Protein AF-C0NWS4-F1 (afdb_monomer_lite)

Structure (mmCIF, N/CA/C/O backbone):
data_AF-C0NWS4-F1
#
_entry.id   AF-C0NWS4-F1
#
loop_
_atom_site.group_PDB
_atom_site.id
_atom_site.type_symbol
_atom_site.label_atom_id
_atom_site.label_alt_id
_atom_site.label_comp_id
_atom_site.label_asym_id
_atom_site.label_entity_id
_atom_site.label_seq_id
_atom_site.pdbx_PDB_ins_code
_atom_site.Cartn_x
_atom_site.Cartn_y
_atom_site.Cartn_z
_atom_site.occupancy
_atom_site.B_iso_or_equiv
_atom_site.auth_seq_id
_atom_site.auth_comp_id
_atom_site.auth_asym_id
_atom_site.auth_atom_id
_atom_site.pdbx_PDB_model_num
ATOM 1 N N . MET A 1 1 ? -3.567 -7.875 16.801 1.00 91.50 1 MET A N 1
ATOM 2 C CA . MET A 1 1 ? -4.127 -8.025 15.441 1.00 91.50 1 MET A CA 1
ATOM 3 C C . MET A 1 1 ? -3.295 -9.071 14.726 1.00 91.50 1 MET A C 1
ATOM 5 O O . MET A 1 1 ? -2.081 -9.022 14.869 1.00 91.50 1 MET A O 1
ATOM 9 N N . LEU A 1 2 ? -3.923 -10.009 14.024 1.00 94.19 2 LEU A N 1
ATOM 10 C CA . LEU A 1 2 ? -3.244 -10.89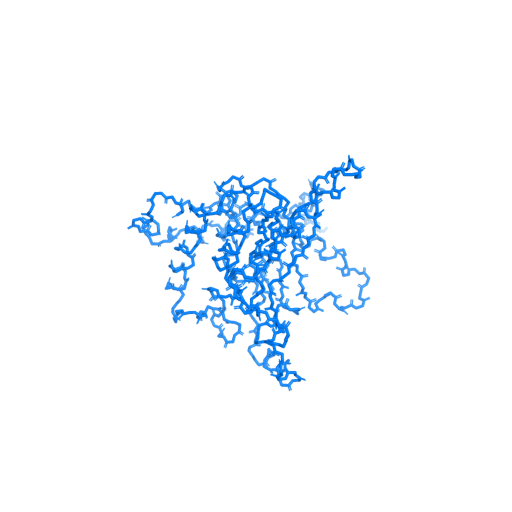8 13.086 1.00 94.19 2 LEU A CA 1
ATOM 11 C C . LEU A 1 2 ? -3.262 -10.244 11.703 1.00 94.19 2 LEU A C 1
ATOM 13 O O . LEU A 1 2 ? -4.310 -9.779 11.258 1.00 94.19 2 LEU A O 1
ATOM 17 N N . PHE A 1 3 ? -2.103 -10.198 11.062 1.00 91.44 3 PHE A N 1
ATOM 18 C CA . PHE A 1 3 ? -1.895 -9.611 9.744 1.00 91.44 3 PHE A CA 1
ATOM 19 C C . PHE A 1 3 ? -1.773 -10.733 8.716 1.00 91.44 3 PHE A C 1
ATOM 21 O O . PHE A 1 3 ? -0.946 -11.629 8.888 1.00 91.44 3 PHE A O 1
ATOM 28 N N . LEU A 1 4 ? -2.597 -10.698 7.671 1.00 93.56 4 LEU A N 1
ATOM 29 C CA . LEU A 1 4 ? -2.594 -11.680 6.593 1.00 93.56 4 LEU A CA 1
ATOM 30 C C . LEU A 1 4 ? -2.461 -10.969 5.257 1.00 93.56 4 LEU A C 1
ATOM 32 O O . LEU A 1 4 ? -3.221 -10.054 4.945 1.00 93.56 4 LEU A O 1
ATOM 36 N N . VAL A 1 5 ? -1.531 -11.446 4.445 1.00 89.88 5 VAL A N 1
ATOM 37 C CA . VAL A 1 5 ? -1.367 -10.965 3.079 1.00 89.88 5 VAL A CA 1
ATOM 38 C C . VAL A 1 5 ? -2.158 -11.832 2.118 1.00 89.88 5 VAL A C 1
ATOM 40 O O . VAL A 1 5 ? -2.320 -13.041 2.304 1.00 89.88 5 VAL A O 1
ATOM 43 N N . SER A 1 6 ? -2.649 -11.198 1.067 1.00 84.06 6 SER A N 1
ATOM 44 C CA . SER A 1 6 ? -3.146 -11.874 -0.120 1.00 84.06 6 SER A CA 1
ATOM 45 C C . SER A 1 6 ? -2.079 -12.785 -0.714 1.00 84.06 6 SER A C 1
ATOM 47 O O . SER A 1 6 ? -0.871 -12.610 -0.553 1.00 84.06 6 SER A O 1
ATOM 49 N N . ASN A 1 7 ? -2.567 -13.810 -1.391 1.00 81.81 7 ASN A N 1
ATOM 50 C CA . ASN A 1 7 ? -1.753 -14.890 -1.893 1.00 81.81 7 ASN A CA 1
ATOM 51 C C . ASN A 1 7 ? -0.735 -14.417 -2.951 1.00 81.81 7 ASN A C 1
ATOM 53 O O . ASN A 1 7 ? -1.112 -13.843 -3.976 1.00 81.81 7 ASN A O 1
ATOM 57 N N . ILE A 1 8 ? 0.543 -14.710 -2.700 1.00 79.19 8 ILE A N 1
ATOM 58 C CA . ILE A 1 8 ? 1.687 -14.344 -3.549 1.00 79.19 8 ILE A CA 1
ATOM 59 C C . ILE A 1 8 ? 2.227 -15.507 -4.394 1.00 79.19 8 ILE A C 1
ATOM 61 O O . ILE A 1 8 ? 3.087 -15.283 -5.240 1.00 79.19 8 ILE A O 1
ATOM 65 N N . GLY A 1 9 ? 1.767 -16.740 -4.156 1.00 73.56 9 GLY A N 1
ATOM 66 C CA . GLY A 1 9 ? 2.234 -17.943 -4.849 1.00 73.56 9 GLY A CA 1
ATOM 67 C C . GLY A 1 9 ? 1.121 -18.585 -5.670 1.00 73.56 9 GLY A C 1
ATOM 68 O O . GLY A 1 9 ? -0.046 -18.503 -5.302 1.00 73.56 9 GLY A O 1
ATOM 69 N N . ALA A 1 10 ? 1.460 -19.244 -6.777 1.00 68.56 10 ALA A N 1
ATOM 70 C CA . ALA A 1 10 ? 0.477 -19.953 -7.603 1.00 68.56 10 ALA A CA 1
ATOM 71 C C . ALA A 1 10 ? 0.204 -21.394 -7.129 1.00 68.56 10 ALA A C 1
ATOM 73 O O . ALA A 1 10 ? -0.844 -21.956 -7.434 1.00 68.56 10 ALA A O 1
ATOM 74 N N . GLU A 1 11 ? 1.138 -22.002 -6.394 1.00 74.06 11 GLU A N 1
ATOM 75 C CA . GLU A 1 11 ? 1.038 -23.404 -5.988 1.00 74.06 11 GLU A CA 1
ATOM 76 C C . GLU A 1 11 ? 0.269 -23.571 -4.673 1.00 74.06 11 GLU A C 1
ATOM 78 O O . GLU A 1 11 ? 0.535 -22.880 -3.690 1.00 74.06 11 GLU A O 1
ATOM 83 N N . ASN A 1 12 ? -0.663 -24.532 -4.650 1.00 75.12 12 ASN A N 1
ATOM 84 C CA . ASN A 1 12 ? -1.467 -24.919 -3.479 1.00 75.12 12 ASN A CA 1
ATOM 85 C C . ASN A 1 12 ? -2.249 -23.772 -2.832 1.00 75.12 12 ASN A C 1
ATOM 87 O O . ASN A 1 12 ? -2.466 -23.741 -1.621 1.00 75.12 12 ASN A O 1
ATOM 91 N N . SER A 1 13 ? -2.676 -22.824 -3.651 1.00 80.50 13 SER A N 1
ATOM 92 C CA . SER A 1 13 ? -3.273 -21.585 -3.197 1.00 80.50 13 SER A CA 1
ATOM 93 C C . SER A 1 13 ? -4.465 -21.220 -4.085 1.00 80.50 13 SER A C 1
ATOM 95 O O . SER A 1 13 ? -4.645 -21.759 -5.178 1.00 80.50 13 SER A O 1
ATOM 97 N N . THR A 1 14 ? -5.339 -20.340 -3.603 1.00 84.44 14 THR A N 1
ATOM 98 C CA . THR A 1 14 ? -6.555 -19.954 -4.327 1.00 84.44 14 THR A CA 1
ATOM 99 C C . THR A 1 14 ? -6.782 -18.454 -4.264 1.00 84.44 14 THR A C 1
ATOM 101 O O . THR A 1 14 ? -6.352 -17.772 -3.334 1.00 84.44 14 THR A O 1
ATOM 104 N N . ILE A 1 15 ? -7.462 -17.942 -5.285 1.00 87.44 15 ILE A N 1
ATOM 105 C CA . ILE A 1 15 ? -7.988 -16.574 -5.335 1.00 87.44 15 ILE A CA 1
ATOM 106 C C . ILE A 1 15 ? -9.512 -16.547 -5.432 1.00 87.44 15 ILE A C 1
ATOM 108 O O . ILE A 1 15 ? -10.100 -15.470 -5.558 1.00 87.44 15 ILE A O 1
ATOM 112 N N . GLU A 1 16 ? -10.145 -17.721 -5.395 1.00 92.19 16 GLU A N 1
ATOM 113 C CA . GLU A 1 16 ? -11.588 -17.870 -5.515 1.00 92.19 16 GLU A CA 1
ATOM 114 C C . GLU A 1 16 ? -12.267 -17.167 -4.338 1.00 92.19 16 GLU A C 1
ATOM 116 O O . GLU A 1 16 ? -11.998 -17.456 -3.170 1.00 92.19 16 GLU A O 1
ATOM 121 N N . LEU A 1 17 ? -13.118 -16.194 -4.665 1.00 94.25 17 LEU A N 1
ATOM 122 C CA . LEU A 1 17 ? -13.686 -15.253 -3.708 1.00 94.25 17 LEU A CA 1
ATOM 123 C C . LEU A 1 17 ? -14.370 -15.962 -2.536 1.00 94.25 17 LEU A C 1
ATOM 125 O O . LEU A 1 17 ? -14.155 -15.579 -1.388 1.00 94.25 17 LEU A O 1
ATOM 129 N N . LYS A 1 18 ? -15.188 -16.984 -2.809 1.00 96.50 18 LYS A N 1
ATOM 130 C CA . LYS A 1 18 ? -15.960 -17.682 -1.778 1.00 96.50 18 LYS A CA 1
ATOM 131 C C . LYS A 1 18 ? -15.043 -18.423 -0.814 1.00 96.50 18 LYS A C 1
ATOM 133 O O . LYS A 1 18 ? -15.276 -18.347 0.388 1.00 96.50 18 LYS A O 1
ATOM 138 N N . THR A 1 19 ? -14.014 -19.097 -1.316 1.00 95.44 19 THR A N 1
ATOM 139 C CA . THR A 1 19 ? -13.046 -19.831 -0.496 1.00 95.44 19 THR A CA 1
ATOM 140 C C . THR A 1 19 ? -12.285 -18.875 0.412 1.00 95.44 19 THR A C 1
ATOM 142 O O . THR A 1 19 ? -12.393 -18.990 1.627 1.00 95.44 19 THR A O 1
ATOM 145 N N . VAL A 1 20 ? -11.646 -17.842 -0.147 1.00 95.44 20 VAL A N 1
ATOM 146 C CA . VAL A 1 20 ? -10.867 -16.888 0.663 1.00 95.44 20 VAL A CA 1
ATOM 147 C C . VAL A 1 20 ? -11.763 -16.158 1.676 1.00 95.44 20 VAL A C 1
ATOM 149 O O . VAL A 1 20 ? -11.373 -15.945 2.823 1.00 95.44 20 VAL A O 1
ATOM 152 N N . ALA A 1 21 ? -12.997 -15.806 1.298 1.00 97.56 21 ALA A N 1
ATOM 153 C CA . ALA A 1 21 ? -13.945 -15.183 2.220 1.00 97.56 21 ALA A CA 1
ATOM 154 C C . ALA A 1 21 ? -14.406 -16.136 3.335 1.00 97.56 21 ALA A C 1
ATOM 156 O O . ALA A 1 21 ? -14.673 -15.680 4.448 1.00 97.56 21 ALA A O 1
ATOM 157 N N . ASN A 1 22 ? -14.525 -17.438 3.056 1.00 98.12 22 ASN A N 1
ATOM 158 C CA . ASN A 1 22 ? -14.818 -18.449 4.071 1.00 98.12 22 ASN A CA 1
ATOM 159 C C . ASN A 1 22 ? -13.652 -18.612 5.043 1.00 98.12 22 ASN A C 1
ATOM 161 O O . ASN A 1 22 ? -13.893 -18.583 6.247 1.00 98.12 22 ASN A O 1
ATOM 165 N N . ASP A 1 23 ? -12.422 -18.674 4.540 1.00 96.31 23 ASP A N 1
ATOM 166 C CA . ASP A 1 23 ? -11.224 -18.822 5.368 1.00 96.31 23 ASP A CA 1
ATOM 167 C C . ASP A 1 23 ? -11.047 -17.613 6.297 1.00 96.31 23 ASP A C 1
ATOM 169 O O . ASP A 1 23 ? -10.876 -17.760 7.507 1.00 96.31 23 ASP A O 1
ATOM 173 N N . LEU A 1 24 ? -11.184 -16.387 5.771 1.00 97.62 24 LEU A N 1
ATOM 174 C CA . LEU A 1 24 ? -11.139 -15.178 6.602 1.00 97.62 24 LEU A CA 1
ATOM 175 C C . LEU A 1 24 ? -12.273 -15.134 7.632 1.00 97.62 24 LEU A C 1
ATOM 177 O O . LEU A 1 24 ? -12.080 -14.630 8.740 1.00 97.62 24 LEU A O 1
ATOM 181 N N . ARG A 1 25 ? -13.460 -15.644 7.284 1.00 98.62 25 ARG A N 1
ATOM 182 C CA . ARG A 1 25 ? -14.591 -15.727 8.214 1.00 98.62 25 ARG A CA 1
ATOM 183 C C . ARG A 1 25 ? -14.299 -16.690 9.355 1.00 98.62 25 ARG A C 1
ATOM 185 O O . ARG A 1 25 ? -14.529 -16.326 10.505 1.00 98.62 25 ARG A O 1
ATOM 192 N N . GLU A 1 26 ? -13.780 -17.871 9.040 1.00 98.38 26 GLU A N 1
ATOM 193 C CA . GLU A 1 26 ? -13.396 -18.879 10.026 1.00 98.38 26 GLU A CA 1
ATOM 194 C C . GLU A 1 26 ? -12.299 -18.351 10.954 1.00 98.38 26 GLU A C 1
ATOM 196 O O . GLU A 1 26 ? -12.451 -18.401 12.173 1.00 98.38 26 GLU A O 1
ATOM 201 N N . LEU A 1 27 ? -11.257 -17.723 10.402 1.00 98.00 27 LEU A N 1
ATOM 202 C CA . LEU A 1 27 ? -10.211 -17.069 11.193 1.00 98.00 27 LEU A CA 1
ATOM 203 C C . LEU A 1 27 ? -10.775 -15.972 12.102 1.00 98.00 27 LEU A C 1
ATOM 205 O O . LEU A 1 27 ? -10.384 -15.868 13.266 1.00 98.00 27 LEU A O 1
ATOM 209 N N . GLY A 1 28 ? -11.723 -15.176 11.600 1.00 98.56 28 GLY A N 1
ATOM 210 C CA . GLY A 1 28 ? -12.449 -14.190 12.398 1.00 98.56 28 GLY A CA 1
ATOM 211 C C . GLY A 1 28 ? -13.221 -14.826 13.558 1.00 98.56 28 GLY A C 1
ATOM 212 O O . GLY A 1 28 ? -13.136 -14.342 14.689 1.00 98.56 28 GLY A O 1
ATOM 213 N N . ASP A 1 29 ? -13.926 -15.928 13.307 1.00 98.69 29 ASP A N 1
ATOM 214 C CA . ASP A 1 29 ? -14.698 -16.657 14.318 1.00 98.69 29 ASP A CA 1
ATOM 215 C C . ASP A 1 29 ? -13.793 -17.292 15.385 1.00 98.69 29 ASP A C 1
ATOM 217 O O . ASP A 1 29 ? -14.068 -17.161 16.584 1.00 98.69 29 ASP A O 1
ATOM 221 N N . MET A 1 30 ? -12.672 -17.892 14.974 1.00 98.50 30 MET A N 1
ATOM 222 C CA . MET A 1 30 ? -11.659 -18.458 15.872 1.00 98.50 30 MET A CA 1
ATOM 223 C C . MET A 1 30 ? -11.015 -17.384 16.751 1.00 98.50 30 MET A C 1
ATOM 225 O O . MET A 1 30 ? -10.942 -17.543 17.969 1.00 98.50 30 MET A O 1
ATOM 229 N N . ALA A 1 31 ? -10.602 -16.261 16.160 1.00 98.19 31 ALA A N 1
ATOM 230 C CA . ALA A 1 31 ? -10.031 -15.129 16.884 1.00 98.19 31 ALA A CA 1
ATOM 231 C C . ALA A 1 31 ? -11.007 -14.553 17.919 1.00 98.19 31 ALA A C 1
ATOM 233 O O . ALA A 1 31 ? -10.616 -14.236 19.045 1.00 98.19 31 ALA A O 1
ATOM 234 N N . ALA A 1 32 ? -12.290 -14.461 17.563 1.00 98.00 32 ALA A N 1
ATOM 235 C CA . ALA A 1 32 ? -13.325 -13.991 18.471 1.00 98.00 32 ALA A CA 1
ATOM 236 C C . ALA A 1 32 ? -13.601 -14.992 19.604 1.00 98.00 32 ALA A C 1
ATOM 238 O O . ALA A 1 32 ? -13.819 -14.578 20.743 1.00 98.00 32 ALA A O 1
ATOM 239 N N . ALA A 1 33 ? -13.599 -16.297 19.315 1.00 98.12 33 ALA A N 1
ATOM 240 C CA . ALA A 1 33 ? -13.746 -17.342 20.326 1.00 98.12 33 ALA A CA 1
ATOM 241 C C . ALA A 1 33 ? -12.573 -17.342 21.312 1.00 98.12 33 ALA A C 1
ATOM 243 O O . ALA A 1 33 ? -12.805 -17.340 22.520 1.00 98.12 33 ALA A O 1
ATOM 244 N N . PHE A 1 34 ? -11.344 -17.250 20.800 1.00 97.94 34 PHE A N 1
ATOM 245 C CA . PHE A 1 34 ? -10.139 -17.160 21.616 1.00 97.94 34 PHE A CA 1
ATOM 246 C C . PHE A 1 34 ? -10.177 -15.938 22.536 1.00 97.94 34 PHE A C 1
ATOM 248 O O . PHE A 1 34 ? -10.045 -16.086 23.745 1.00 97.94 34 PHE A O 1
ATOM 255 N N . ALA A 1 35 ? -10.443 -14.744 21.993 1.00 97.19 35 ALA A N 1
ATOM 256 C CA . ALA A 1 35 ? -10.489 -13.518 22.792 1.00 97.19 35 ALA A CA 1
ATOM 257 C C . ALA A 1 35 ? -11.543 -13.586 23.913 1.00 97.19 35 ALA A C 1
ATOM 259 O O . ALA A 1 35 ? -11.292 -13.138 25.028 1.00 97.19 35 ALA A O 1
ATOM 260 N N . ARG A 1 36 ? -12.711 -14.197 23.651 1.00 96.94 36 ARG A N 1
ATOM 261 C CA . ARG A 1 36 ? -13.745 -14.411 24.680 1.00 96.94 36 ARG A CA 1
ATOM 262 C C . ARG A 1 36 ? -13.306 -15.383 25.773 1.00 96.94 36 ARG A C 1
ATOM 264 O O . ARG A 1 36 ? -13.654 -15.168 26.927 1.00 96.94 36 ARG A O 1
ATOM 271 N N . GLN A 1 37 ? -12.602 -16.451 25.409 1.00 97.62 37 GLN A N 1
ATOM 272 C CA . GLN A 1 37 ? -12.124 -17.451 26.362 1.00 97.62 37 GLN A CA 1
ATOM 273 C C . GLN A 1 37 ? -10.978 -16.914 27.228 1.00 97.62 37 GLN A C 1
ATOM 275 O O . GLN A 1 37 ? -10.940 -17.186 28.423 1.00 97.62 37 GLN A O 1
ATOM 280 N N . ASP A 1 38 ? -10.070 -16.154 26.621 1.00 96.50 38 ASP A N 1
ATOM 281 C CA . ASP A 1 38 ? -8.924 -15.530 27.286 1.00 96.50 38 ASP A CA 1
ATOM 282 C C . ASP A 1 38 ? -9.338 -14.336 28.167 1.00 96.50 38 ASP A C 1
ATOM 284 O O . ASP A 1 38 ? -8.664 -13.997 29.134 1.00 96.50 38 ASP A O 1
ATOM 288 N N . GLY A 1 39 ? -10.473 -13.696 27.857 1.00 95.56 39 GLY A N 1
ATOM 289 C CA . GLY A 1 39 ? -10.926 -12.474 28.529 1.00 95.56 39 GLY A CA 1
ATOM 290 C C . GLY A 1 39 ? -10.168 -11.215 28.087 1.00 95.56 39 GLY A C 1
ATOM 291 O O . GLY A 1 39 ? -10.367 -10.143 28.660 1.00 95.56 39 GLY A O 1
ATOM 292 N N . GLY A 1 40 ? -9.306 -11.338 27.076 1.00 93.38 40 GLY A N 1
ATOM 293 C CA . GLY A 1 40 ? -8.529 -10.254 26.492 1.00 93.38 40 GLY A CA 1
ATOM 294 C C . GLY A 1 40 ? -9.283 -9.423 25.440 1.00 93.38 40 GLY A C 1
ATOM 295 O O . GLY A 1 40 ? -10.459 -9.654 25.139 1.00 93.38 40 GLY A O 1
ATOM 296 N N . PRO A 1 41 ? -8.607 -8.424 24.844 1.00 95.50 41 PRO A N 1
ATOM 297 C CA . PRO A 1 41 ? -9.175 -7.612 23.774 1.00 95.50 41 PRO A CA 1
ATOM 298 C C . PRO A 1 41 ? -9.444 -8.441 22.510 1.00 95.50 41 PRO A C 1
ATOM 300 O O . PRO A 1 41 ? -8.730 -9.395 22.198 1.00 95.50 41 PRO A O 1
ATOM 303 N N . MET A 1 42 ? -10.453 -8.033 21.733 1.00 97.19 42 MET A N 1
ATOM 304 C CA . MET A 1 42 ? -10.805 -8.690 20.472 1.00 97.19 42 MET A CA 1
ATOM 305 C C . MET A 1 42 ? -9.606 -8.745 19.517 1.00 97.19 42 MET A C 1
ATOM 307 O O . MET A 1 42 ? -9.056 -7.714 19.117 1.00 97.19 42 MET A O 1
ATOM 311 N N . ILE A 1 43 ? -9.250 -9.952 19.082 1.00 97.38 43 ILE A N 1
ATOM 312 C CA . ILE A 1 43 ? -8.240 -10.141 18.047 1.00 97.38 43 ILE A CA 1
ATOM 313 C C . ILE A 1 43 ? -8.863 -9.792 16.691 1.00 97.38 43 ILE A C 1
ATOM 315 O O . ILE A 1 43 ? -9.789 -10.447 16.209 1.00 97.38 43 ILE A O 1
ATOM 319 N N . LYS A 1 44 ? -8.336 -8.731 16.079 1.00 98.00 44 LYS A N 1
ATOM 320 C CA . LYS A 1 44 ? -8.640 -8.322 14.705 1.00 98.00 44 LYS A CA 1
ATOM 321 C C . LYS A 1 44 ? -7.807 -9.114 13.697 1.00 98.00 44 LYS A C 1
ATOM 323 O O . LYS A 1 44 ? -6.622 -9.332 13.948 1.00 98.00 44 LYS A O 1
ATOM 328 N N . ILE A 1 45 ? -8.409 -9.464 12.566 1.00 98.44 45 ILE A N 1
ATOM 329 C CA . ILE A 1 45 ? -7.774 -10.046 11.382 1.00 98.44 45 ILE A CA 1
ATOM 330 C C . ILE A 1 45 ? -7.713 -8.961 10.304 1.00 98.44 45 ILE A C 1
ATOM 332 O O . ILE A 1 45 ? -8.752 -8.524 9.806 1.00 98.44 45 ILE A O 1
ATOM 336 N N . GLY A 1 46 ? -6.512 -8.491 9.984 1.00 98.12 46 GLY A N 1
ATOM 337 C CA . GLY A 1 46 ? -6.276 -7.574 8.874 1.00 98.12 46 GLY A CA 1
ATOM 338 C C . GLY A 1 46 ? -5.902 -8.350 7.615 1.00 98.12 46 GLY A C 1
ATOM 339 O O . GLY A 1 46 ? -5.073 -9.256 7.691 1.00 98.12 46 GLY A O 1
ATOM 340 N N . TYR A 1 47 ? -6.488 -7.983 6.477 1.00 98.00 47 TYR A N 1
ATOM 341 C CA . TYR A 1 47 ? -6.178 -8.551 5.167 1.00 98.00 47 TYR A CA 1
ATOM 342 C C . TYR A 1 47 ? -5.592 -7.492 4.226 1.00 98.00 47 TYR A C 1
ATOM 344 O O . TYR A 1 47 ? -6.184 -6.425 4.062 1.00 98.00 47 TYR A O 1
ATOM 352 N N . GLU A 1 48 ? -4.446 -7.787 3.611 1.00 97.25 48 GLU A N 1
ATOM 353 C CA . GLU A 1 48 ? -3.682 -6.846 2.782 1.00 97.25 48 GLU A CA 1
ATOM 354 C C . GLU A 1 48 ? -3.515 -7.328 1.329 1.00 97.25 48 GLU A C 1
ATOM 356 O O . GLU A 1 48 ? -3.201 -8.491 1.060 1.00 97.25 48 GLU A O 1
ATOM 361 N N . GLY A 1 49 ? -3.675 -6.418 0.369 1.00 95.75 49 GLY A N 1
ATOM 362 C CA . GLY A 1 49 ? -3.373 -6.644 -1.046 1.00 95.75 49 GLY A CA 1
ATOM 363 C C . GLY A 1 49 ? -1.929 -6.273 -1.357 1.00 95.75 49 GLY A C 1
ATOM 364 O O . GLY A 1 49 ? -1.666 -5.099 -1.592 1.00 95.75 49 GLY A O 1
ATOM 365 N N . LEU A 1 50 ? -0.994 -7.228 -1.375 1.00 96.06 50 LEU A N 1
ATOM 366 C CA . LEU A 1 50 ? 0.379 -6.921 -1.791 1.00 96.06 50 LEU A CA 1
ATOM 367 C C . LEU A 1 50 ? 0.396 -6.634 -3.290 1.00 96.06 50 LEU A C 1
ATOM 369 O O . LEU A 1 50 ? -0.255 -7.338 -4.057 1.00 96.06 50 LEU A O 1
ATOM 373 N N . SER A 1 51 ? 1.193 -5.664 -3.736 1.00 95.81 51 SER A N 1
ATOM 374 C CA . SER A 1 51 ? 1.223 -5.248 -5.149 1.00 95.81 51 SER A CA 1
ATOM 375 C C . SER A 1 51 ? 1.606 -6.368 -6.131 1.00 95.81 51 SER A C 1
ATOM 377 O O . SER A 1 51 ? 1.214 -6.344 -7.300 1.00 95.81 51 SER A O 1
ATOM 379 N N . TRP A 1 52 ? 2.325 -7.387 -5.653 1.00 92.62 52 TRP A N 1
ATOM 380 C CA . TRP A 1 52 ? 2.695 -8.590 -6.405 1.00 92.62 52 TRP A CA 1
ATOM 381 C C . TRP A 1 52 ? 1.866 -9.839 -6.068 1.00 92.62 52 TRP A C 1
ATOM 383 O O . TRP A 1 52 ? 2.192 -10.929 -6.541 1.00 92.62 52 TRP A O 1
ATOM 393 N N . ALA A 1 53 ? 0.830 -9.718 -5.241 1.00 91.94 53 ALA A N 1
ATOM 394 C CA . ALA A 1 53 ? -0.119 -10.801 -5.028 1.00 91.94 53 ALA A CA 1
ATOM 395 C C . ALA A 1 53 ? -1.043 -10.968 -6.239 1.00 91.94 53 ALA A C 1
ATOM 397 O O . ALA A 1 53 ? -1.206 -10.071 -7.065 1.00 91.94 53 ALA A O 1
ATOM 398 N N . LEU A 1 54 ? -1.718 -12.112 -6.308 1.00 88.56 54 LEU A N 1
ATOM 399 C CA . LEU A 1 54 ? -2.746 -12.347 -7.324 1.00 88.56 54 LEU A CA 1
ATOM 400 C C . LEU A 1 54 ? -4.013 -11.499 -7.088 1.00 88.56 54 LEU A C 1
ATOM 402 O O . LEU A 1 54 ? -4.760 -11.227 -8.023 1.00 88.56 54 LEU A O 1
ATOM 406 N N . ARG A 1 55 ? -4.257 -11.085 -5.837 1.00 92.12 55 ARG A N 1
ATOM 407 C CA . ARG A 1 55 ? -5.334 -10.174 -5.424 1.00 92.12 55 ARG A CA 1
ATOM 408 C C . ARG A 1 55 ? -4.709 -8.923 -4.808 1.00 92.12 55 ARG A C 1
ATOM 410 O O . ARG A 1 55 ? -4.475 -8.885 -3.605 1.00 92.12 55 ARG A O 1
ATOM 417 N N . ASN A 1 56 ? -4.392 -7.943 -5.646 1.00 94.50 56 ASN A N 1
ATOM 418 C CA . ASN A 1 56 ? -3.497 -6.838 -5.293 1.00 94.50 56 ASN A CA 1
ATOM 419 C C . ASN A 1 56 ? -4.145 -5.445 -5.270 1.00 94.50 56 ASN A C 1
ATOM 421 O O . ASN A 1 56 ? -3.514 -4.504 -4.804 1.00 94.50 56 ASN A O 1
ATOM 425 N N . THR A 1 57 ? -5.387 -5.286 -5.732 1.00 96.56 57 THR A N 1
ATOM 426 C CA . THR A 1 57 ? -6.106 -4.007 -5.606 1.00 96.56 57 THR A CA 1
ATOM 427 C C . THR A 1 57 ? -6.835 -3.925 -4.267 1.00 96.56 57 THR A C 1
ATOM 429 O O . THR A 1 57 ? -7.331 -4.940 -3.764 1.00 96.56 57 THR A O 1
ATOM 432 N N . TRP A 1 58 ? -6.997 -2.714 -3.725 1.00 97.25 58 TRP A N 1
ATOM 433 C CA . TRP A 1 58 ? -7.823 -2.492 -2.529 1.00 97.25 58 TRP A CA 1
ATOM 434 C C . TRP A 1 58 ? -9.267 -2.977 -2.737 1.00 97.25 58 TRP A C 1
ATOM 436 O O . TRP A 1 58 ? -9.902 -3.484 -1.815 1.00 97.25 58 TRP A O 1
ATOM 446 N N . SER A 1 59 ? -9.791 -2.845 -3.960 1.00 97.50 59 SER A N 1
ATOM 447 C CA . SER A 1 59 ? -11.166 -3.215 -4.299 1.00 97.50 59 SER A CA 1
ATOM 448 C C . SER A 1 59 ? -11.356 -4.725 -4.241 1.00 97.50 59 SER A C 1
ATOM 450 O O . SER A 1 59 ? -12.313 -5.216 -3.643 1.00 97.50 59 SER A O 1
ATOM 452 N N . SER A 1 60 ? -10.398 -5.476 -4.782 1.00 96.44 60 SER A N 1
ATOM 453 C CA . SER A 1 60 ? -10.442 -6.932 -4.786 1.00 96.44 60 SER A CA 1
ATOM 454 C C . SER A 1 60 ? -10.251 -7.507 -3.380 1.00 96.44 60 SER A C 1
ATOM 456 O O . SER A 1 60 ? -10.923 -8.477 -3.029 1.00 96.44 60 SER A O 1
ATOM 458 N N . THR A 1 61 ? -9.394 -6.935 -2.529 1.00 97.38 61 THR A N 1
ATOM 459 C CA . THR A 1 61 ? -9.284 -7.375 -1.127 1.00 97.38 61 THR A CA 1
ATOM 460 C C . THR A 1 61 ? -10.508 -6.983 -0.308 1.00 97.38 61 THR A C 1
ATOM 462 O O . THR A 1 61 ? -10.975 -7.782 0.510 1.00 97.38 61 THR A O 1
ATOM 465 N N . TRP A 1 62 ? -11.104 -5.818 -0.584 1.00 98.25 62 TRP A N 1
ATOM 466 C CA . TRP A 1 62 ? -12.362 -5.405 0.031 1.00 98.25 62 TRP A CA 1
ATOM 467 C C . TRP A 1 62 ? -13.511 -6.361 -0.283 1.00 98.25 62 TRP A C 1
ATOM 469 O O . TRP A 1 62 ? -14.275 -6.696 0.619 1.00 98.25 62 TRP A O 1
ATOM 479 N N . GLU A 1 63 ? -13.628 -6.860 -1.516 1.00 97.81 63 GLU A N 1
ATOM 480 C CA . GLU A 1 63 ? -14.656 -7.848 -1.869 1.00 97.81 63 GLU A CA 1
ATOM 481 C C . GLU A 1 63 ? -14.628 -9.068 -0.946 1.00 97.81 63 GLU A C 1
ATOM 483 O O . GLU A 1 63 ? -15.680 -9.512 -0.478 1.00 97.81 63 GLU A O 1
ATOM 488 N N . VAL A 1 64 ? -13.429 -9.569 -0.642 1.00 97.50 64 VAL A N 1
ATOM 489 C CA . VAL A 1 64 ? -13.230 -10.718 0.246 1.00 97.50 64 VAL A CA 1
ATOM 490 C C . VAL A 1 64 ? -13.585 -10.355 1.687 1.00 97.50 64 VAL A C 1
ATOM 492 O O . VAL A 1 64 ? -14.362 -11.071 2.317 1.00 97.50 64 VAL A O 1
ATOM 495 N N . VAL A 1 65 ? -13.069 -9.238 2.211 1.00 98.50 65 VAL A N 1
ATOM 496 C CA . VAL A 1 65 ? -13.350 -8.786 3.589 1.00 98.50 65 VAL A CA 1
ATOM 497 C C . VAL A 1 65 ? -14.847 -8.539 3.794 1.00 98.50 65 VAL A C 1
ATOM 499 O O . VAL A 1 65 ? -15.426 -8.967 4.798 1.00 98.50 65 VAL A O 1
ATOM 502 N N . ARG A 1 66 ? -15.500 -7.900 2.821 1.00 98.50 66 ARG A N 1
ATOM 503 C CA . ARG A 1 66 ? -16.945 -7.664 2.817 1.00 98.50 66 ARG A CA 1
ATOM 504 C C . ARG A 1 66 ? -17.717 -8.979 2.796 1.00 98.50 66 ARG A C 1
ATOM 506 O O . ARG A 1 66 ? -18.648 -9.142 3.580 1.00 98.50 66 ARG A O 1
ATOM 513 N N . ALA A 1 67 ? -17.322 -9.929 1.947 1.00 98.44 67 ALA A N 1
ATOM 514 C CA . ALA A 1 67 ? -17.957 -11.242 1.869 1.00 98.44 67 ALA A CA 1
ATOM 515 C C . ALA A 1 67 ? -17.740 -12.081 3.140 1.00 98.44 67 ALA A C 1
ATOM 517 O O . ALA A 1 67 ? -18.650 -12.802 3.557 1.00 98.44 67 ALA A O 1
ATOM 518 N N . ALA A 1 68 ? -16.580 -11.971 3.796 1.00 98.44 68 ALA A N 1
ATOM 519 C CA . ALA A 1 68 ? -16.305 -12.635 5.071 1.00 98.44 68 ALA A CA 1
ATOM 520 C C . ALA A 1 68 ? -17.309 -12.200 6.152 1.00 98.44 68 ALA A C 1
ATOM 522 O O . ALA A 1 68 ? -17.766 -13.032 6.938 1.00 98.44 68 ALA A O 1
ATOM 523 N N . ASN A 1 69 ? -17.738 -10.932 6.120 1.00 98.44 69 ASN A N 1
ATOM 524 C CA . ASN A 1 69 ? -18.830 -10.390 6.931 1.00 98.44 69 ASN A CA 1
ATOM 525 C C . ASN A 1 69 ? -18.662 -10.687 8.434 1.00 98.44 69 ASN A C 1
ATOM 527 O O . ASN A 1 69 ? -19.485 -11.355 9.073 1.00 98.44 69 ASN A O 1
ATOM 531 N N . ARG A 1 70 ? -17.541 -10.223 8.995 1.00 98.44 70 ARG A N 1
ATOM 532 C CA . ARG A 1 70 ? -17.226 -10.312 10.427 1.00 98.44 70 ARG A CA 1
ATOM 533 C C . ARG A 1 70 ? -16.738 -8.979 10.957 1.00 98.44 70 ARG A C 1
ATOM 535 O O . ARG A 1 70 ? -15.954 -8.333 10.270 1.00 98.44 70 ARG A O 1
ATOM 542 N N . PRO A 1 71 ? -17.155 -8.542 12.156 1.00 97.75 71 PRO A N 1
ATOM 543 C CA . PRO A 1 71 ? -16.764 -7.239 12.692 1.00 97.75 71 PRO A CA 1
ATOM 544 C C . PRO A 1 71 ? -15.254 -7.139 12.939 1.00 97.75 71 PRO A C 1
ATOM 546 O O . PRO A 1 71 ? -14.677 -6.087 12.694 1.00 97.75 71 PRO A O 1
ATOM 549 N N . ASN A 1 72 ? -14.605 -8.237 13.334 1.00 98.25 72 ASN A N 1
ATOM 550 C CA . ASN A 1 72 ? -13.169 -8.318 13.602 1.00 98.25 72 ASN A CA 1
ATOM 551 C C . ASN A 1 72 ? -12.323 -8.713 12.378 1.00 98.25 72 ASN A C 1
ATOM 553 O O . ASN A 1 72 ? -11.152 -9.030 12.552 1.00 98.25 72 ASN A O 1
ATOM 557 N N . VAL A 1 73 ? -12.881 -8.677 11.165 1.00 98.69 73 VAL A N 1
ATOM 558 C CA . VAL A 1 73 ? -12.140 -8.833 9.902 1.00 98.69 73 VAL A CA 1
ATOM 559 C C . VAL A 1 73 ? -12.208 -7.514 9.131 1.00 98.69 73 VAL A C 1
ATOM 561 O O . VAL A 1 73 ? -13.294 -6.938 8.976 1.00 98.69 73 VAL A O 1
ATOM 564 N N . GLY A 1 74 ? -11.053 -7.032 8.680 1.00 98.50 74 GLY A N 1
ATOM 565 C CA . GLY A 1 74 ? -10.881 -5.714 8.073 1.00 98.50 74 GLY A CA 1
ATOM 566 C C . GLY A 1 74 ? -9.689 -5.663 7.122 1.00 98.50 74 GLY A C 1
ATOM 567 O O . GLY A 1 74 ? -8.974 -6.647 6.942 1.00 98.50 74 GLY A O 1
ATOM 568 N N . LEU A 1 75 ? -9.492 -4.507 6.503 1.00 98.31 75 LEU A N 1
ATOM 569 C CA . LEU A 1 75 ? -8.408 -4.231 5.576 1.00 98.31 75 LEU A CA 1
ATOM 570 C C . LEU A 1 75 ? -7.191 -3.668 6.298 1.00 98.31 75 LEU A C 1
ATOM 572 O O . LEU A 1 75 ? -7.304 -2.904 7.260 1.00 98.31 75 LEU A O 1
ATOM 576 N N . ILE A 1 76 ? -6.031 -4.007 5.759 1.00 98.06 76 ILE A N 1
ATOM 577 C CA . ILE A 1 76 ? -4.828 -3.196 5.878 1.00 98.06 76 ILE A CA 1
ATOM 578 C C . ILE A 1 76 ? -4.675 -2.464 4.551 1.00 98.06 76 ILE A C 1
ATOM 580 O O . ILE A 1 76 ? -4.768 -3.078 3.486 1.00 98.06 76 ILE A O 1
ATOM 584 N N . VAL A 1 77 ? -4.470 -1.154 4.622 1.00 98.19 77 VAL A N 1
ATOM 585 C CA . VAL A 1 77 ? -4.205 -0.331 3.444 1.00 98.19 77 VAL A CA 1
ATOM 586 C C . VAL A 1 77 ? -2.753 0.106 3.498 1.00 98.19 77 VAL A C 1
ATOM 588 O O . VAL A 1 77 ? -2.376 0.830 4.410 1.00 98.19 77 VAL A O 1
ATOM 591 N N . ASP A 1 78 ? -1.960 -0.321 2.521 1.00 98.12 78 ASP A N 1
ATOM 592 C CA . ASP A 1 78 ? -0.581 0.122 2.316 1.00 98.12 78 ASP A CA 1
ATOM 593 C C . ASP A 1 78 ? -0.539 1.027 1.076 1.00 98.12 78 ASP A C 1
ATOM 595 O O . ASP A 1 78 ? -0.883 0.600 -0.033 1.00 98.12 78 ASP A O 1
ATOM 599 N N . SER A 1 79 ? -0.145 2.291 1.263 1.00 98.38 79 SER A N 1
ATOM 600 C CA . SER A 1 79 ? -0.111 3.280 0.180 1.00 98.38 79 SER A CA 1
ATOM 601 C C . SER A 1 79 ? 0.856 2.901 -0.937 1.00 98.38 79 SER A C 1
ATOM 603 O O . SER A 1 79 ? 0.533 3.122 -2.101 1.00 98.38 79 SER A O 1
ATOM 605 N N . PHE A 1 80 ? 2.007 2.297 -0.622 1.00 98.44 80 PHE A N 1
ATOM 606 C CA . PHE A 1 80 ? 2.934 1.823 -1.646 1.00 98.44 80 PHE A CA 1
ATOM 607 C C . PHE A 1 80 ? 2.279 0.715 -2.464 1.00 98.44 80 PHE A C 1
ATOM 609 O O . PHE A 1 80 ? 2.311 0.765 -3.691 1.00 98.44 80 PHE A O 1
ATOM 616 N N . ASN A 1 81 ? 1.680 -0.283 -1.806 1.00 97.94 81 ASN A N 1
ATOM 617 C CA . ASN A 1 81 ? 1.102 -1.420 -2.523 1.00 97.94 81 ASN A CA 1
ATOM 618 C C . ASN A 1 81 ? -0.061 -0.987 -3.418 1.00 97.94 81 ASN A C 1
ATOM 620 O O . ASN A 1 81 ? -0.157 -1.448 -4.554 1.00 97.94 81 ASN A O 1
ATOM 624 N N . TRP A 1 82 ? -0.885 -0.051 -2.947 1.00 98.25 82 TRP A N 1
ATOM 625 C CA . TRP A 1 82 ? -1.932 0.557 -3.760 1.00 98.25 82 TRP A CA 1
ATOM 626 C C . TRP A 1 82 ? -1.336 1.305 -4.963 1.00 98.25 82 TRP A C 1
ATOM 628 O O . TRP A 1 82 ? -1.662 1.002 -6.114 1.00 98.25 82 TRP A O 1
ATOM 638 N N . LEU A 1 83 ? -0.425 2.251 -4.726 1.00 98.50 83 LEU A N 1
ATOM 639 C CA . LEU A 1 83 ? 0.122 3.107 -5.783 1.00 98.50 83 LEU A CA 1
ATOM 640 C C . LEU A 1 83 ? 0.936 2.315 -6.809 1.00 98.50 83 LEU A C 1
ATOM 642 O O . LEU A 1 83 ? 0.836 2.601 -7.997 1.00 98.50 83 LEU A O 1
ATOM 646 N N . ALA A 1 84 ? 1.659 1.273 -6.399 1.00 97.75 84 ALA A N 1
ATOM 647 C CA . ALA A 1 84 ? 2.401 0.391 -7.302 1.00 97.75 84 ALA A CA 1
ATOM 648 C C . ALA A 1 84 ? 1.497 -0.412 -8.262 1.00 97.75 84 ALA A C 1
ATOM 650 O O . ALA A 1 84 ? 1.956 -0.888 -9.302 1.00 97.75 84 ALA A O 1
ATOM 651 N N . VAL A 1 85 ? 0.217 -0.591 -7.922 1.00 97.31 85 VAL A N 1
ATOM 652 C CA . VAL A 1 85 ? -0.762 -1.285 -8.773 1.00 97.31 85 VAL A CA 1
ATOM 653 C C . VAL A 1 85 ? -1.531 -0.309 -9.658 1.00 97.31 85 VAL A C 1
ATOM 655 O O . VAL A 1 85 ? -1.816 -0.646 -10.806 1.00 97.31 85 VAL A O 1
ATOM 658 N N . GLU A 1 86 ? -1.847 0.887 -9.159 1.00 97.44 86 GLU A N 1
ATOM 659 C CA . GLU A 1 86 ? -2.802 1.790 -9.821 1.00 97.44 86 GLU A CA 1
ATOM 660 C C . GLU A 1 86 ? -2.184 3.047 -10.448 1.00 97.44 86 GLU A C 1
ATOM 662 O O . GLU A 1 86 ? -2.837 3.694 -11.262 1.00 97.44 86 GLU A O 1
ATOM 667 N N . PHE A 1 87 ? -0.936 3.389 -10.120 1.00 98.00 87 PHE A N 1
ATOM 668 C CA . PHE A 1 87 ? -0.309 4.642 -10.556 1.00 98.00 87 PHE A CA 1
ATOM 669 C C . PHE A 1 87 ? 1.130 4.449 -11.046 1.00 98.00 87 PHE A C 1
ATOM 671 O O . PHE A 1 87 ? 1.451 4.753 -12.200 1.00 98.00 87 PHE A O 1
ATOM 678 N N . ALA A 1 88 ? 1.987 3.937 -10.167 1.00 97.50 88 ALA A N 1
ATOM 679 C CA . ALA A 1 88 ? 3.426 3.919 -10.338 1.00 97.50 88 ALA A CA 1
ATOM 680 C C . ALA A 1 88 ? 3.900 2.767 -11.230 1.00 97.50 88 ALA A C 1
ATOM 682 O O . ALA A 1 88 ? 3.546 1.606 -11.017 1.00 97.50 88 ALA A O 1
ATOM 683 N N . ASP A 1 89 ? 4.763 3.086 -12.190 1.00 95.94 89 ASP A N 1
ATOM 684 C CA . ASP A 1 89 ? 5.563 2.118 -12.928 1.00 95.94 89 ASP A CA 1
ATOM 685 C C . ASP A 1 89 ? 7.056 2.404 -12.696 1.00 95.94 89 ASP A C 1
ATOM 687 O O . ASP A 1 89 ? 7.611 3.316 -13.313 1.00 95.94 89 ASP A O 1
ATOM 691 N N . PRO A 1 90 ? 7.749 1.608 -11.859 1.00 95.00 90 PRO A N 1
ATOM 692 C CA . PRO A 1 90 ? 9.168 1.818 -11.585 1.00 95.00 90 PRO A CA 1
ATOM 693 C C . PRO A 1 90 ? 10.081 1.457 -12.770 1.00 95.00 90 PRO A C 1
ATOM 695 O O . PRO A 1 90 ? 11.301 1.580 -12.673 1.00 95.00 90 PRO A O 1
ATOM 698 N N . TYR A 1 91 ? 9.515 0.983 -13.885 1.00 93.12 91 TYR A N 1
ATOM 699 C CA . TYR A 1 91 ? 10.224 0.720 -15.139 1.00 93.12 91 TYR A CA 1
ATOM 700 C C . TYR A 1 91 ? 9.978 1.793 -16.199 1.00 93.12 91 TYR A C 1
ATOM 702 O O . TYR A 1 91 ? 10.560 1.725 -17.284 1.00 93.12 91 TYR A O 1
ATOM 710 N N . ASN A 1 92 ? 9.167 2.799 -15.877 1.00 94.06 92 ASN A N 1
ATOM 711 C CA . ASN A 1 92 ? 9.036 4.014 -16.654 1.00 94.06 92 ASN A CA 1
ATOM 712 C C . ASN A 1 92 ? 9.847 5.128 -15.984 1.00 94.06 92 ASN A C 1
ATOM 714 O O . ASN A 1 92 ? 9.670 5.421 -14.806 1.00 94.06 92 ASN A O 1
ATOM 718 N N . LYS A 1 93 ? 10.710 5.799 -16.750 1.00 92.75 93 LYS A N 1
ATOM 719 C CA . LYS A 1 93 ? 11.511 6.936 -16.264 1.00 92.75 93 LYS A CA 1
ATOM 720 C C . LYS A 1 93 ? 10.670 8.108 -15.741 1.00 92.75 93 LYS A C 1
ATOM 722 O O . LYS A 1 93 ? 11.175 8.899 -14.956 1.00 92.75 93 LYS A O 1
ATOM 727 N N . GLU A 1 94 ? 9.417 8.224 -16.180 1.00 93.50 94 GLU A N 1
ATOM 728 C CA . GLU A 1 94 ? 8.482 9.247 -15.694 1.00 93.50 94 GLU A CA 1
ATOM 729 C C . GLU A 1 94 ? 7.760 8.812 -14.398 1.00 93.50 94 GLU A C 1
ATOM 731 O O . GLU A 1 94 ? 6.990 9.581 -13.828 1.00 93.50 94 GLU A O 1
ATOM 736 N N . GLY A 1 95 ? 7.967 7.573 -13.932 1.00 94.94 95 GLY A N 1
ATOM 737 C CA . GLY A 1 95 ? 7.440 7.030 -12.676 1.00 94.94 95 GLY A CA 1
ATOM 738 C C . GLY A 1 95 ? 5.957 6.661 -12.684 1.00 94.94 95 GLY A C 1
ATOM 739 O O . GLY A 1 95 ? 5.550 5.772 -11.947 1.00 94.94 95 GLY A O 1
ATOM 740 N N . HIS A 1 96 ? 5.134 7.299 -13.513 1.00 95.06 96 HIS A N 1
ATOM 741 C CA . HIS A 1 96 ? 3.738 6.917 -13.745 1.00 95.06 96 HIS A CA 1
ATOM 742 C C . HIS A 1 96 ? 3.624 5.962 -14.945 1.00 95.06 96 HIS A C 1
ATOM 744 O O . HIS A 1 96 ? 4.626 5.562 -15.538 1.00 95.06 96 HIS A O 1
ATOM 750 N N . GLY A 1 97 ? 2.405 5.625 -15.366 1.00 93.12 97 GLY A N 1
ATOM 751 C CA . GLY A 1 97 ? 2.210 4.819 -16.575 1.00 93.12 97 GLY A CA 1
ATOM 752 C C . GLY A 1 97 ? 1.741 3.396 -16.325 1.00 93.12 97 GLY A C 1
ATOM 753 O O . GLY A 1 97 ? 1.703 2.606 -17.264 1.00 93.12 97 GLY A O 1
ATOM 754 N N . ARG A 1 98 ? 1.392 3.047 -15.079 1.00 94.00 98 ARG A N 1
ATOM 755 C CA . ARG A 1 98 ? 1.059 1.663 -14.723 1.00 94.00 98 ARG A CA 1
ATOM 756 C C . ARG A 1 98 ? -0.137 1.111 -15.497 1.00 94.00 98 ARG A C 1
ATOM 758 O O . ARG A 1 98 ? -0.139 -0.063 -15.858 1.00 94.00 98 ARG A O 1
ATOM 765 N N . ILE A 1 99 ? -1.141 1.959 -15.721 1.00 93.75 99 ILE A N 1
ATOM 766 C CA . ILE A 1 99 ? -2.379 1.618 -16.435 1.00 93.75 99 ILE A CA 1
ATOM 767 C C . ILE A 1 99 ? -2.584 2.546 -17.639 1.00 93.75 99 ILE A C 1
ATOM 769 O O . ILE A 1 99 ? -2.892 2.066 -18.728 1.00 93.75 99 ILE A O 1
ATOM 773 N N . TYR A 1 100 ? -2.386 3.857 -17.460 1.00 93.31 100 TYR A N 1
ATOM 774 C CA . TYR A 1 100 ? -2.589 4.870 -18.501 1.00 93.31 100 TYR A CA 1
ATOM 775 C C . TYR A 1 100 ? -1.296 5.623 -18.810 1.00 93.31 100 TYR A C 1
ATOM 777 O O . TYR A 1 100 ? -0.533 5.902 -17.890 1.00 93.31 100 TYR A O 1
ATOM 785 N N . PRO A 1 101 ? -1.029 5.972 -20.079 1.00 92.44 101 PRO A N 1
ATOM 786 C CA . PRO A 1 101 ? 0.289 6.431 -20.511 1.00 92.44 101 PRO A CA 1
ATOM 787 C C . PRO A 1 101 ? 0.653 7.834 -20.018 1.00 92.44 101 PRO A C 1
ATOM 789 O O . PRO A 1 101 ? 1.839 8.132 -19.870 1.00 92.44 101 PRO A O 1
ATOM 792 N N . THR A 1 102 ? -0.326 8.708 -19.778 1.00 95.31 102 THR A N 1
ATOM 793 C CA . THR A 1 102 ? -0.061 10.082 -19.336 1.00 95.31 102 THR A CA 1
ATOM 794 C C . THR A 1 102 ? -0.190 10.232 -17.822 1.00 95.31 102 THR A C 1
ATOM 796 O O . THR A 1 102 ? -0.923 9.493 -17.157 1.00 95.31 102 THR A O 1
ATOM 799 N N . LEU A 1 103 ? 0.517 11.220 -17.269 1.00 94.69 103 LEU A N 1
ATOM 800 C CA . LEU A 1 103 ? 0.392 11.585 -15.858 1.00 94.69 103 LEU A CA 1
ATOM 801 C C . LEU A 1 103 ? -1.040 12.021 -15.522 1.00 94.69 103 LEU A C 1
ATOM 803 O O . LEU A 1 103 ? -1.563 11.646 -14.478 1.00 94.69 103 LEU A O 1
ATOM 807 N N . GLU A 1 104 ? -1.666 12.792 -16.413 1.00 93.44 104 GLU A N 1
ATOM 808 C CA . GLU A 1 104 ? -3.026 13.306 -16.233 1.00 93.44 104 GLU A CA 1
ATOM 809 C C . GLU A 1 104 ? -4.038 12.162 -16.094 1.00 93.44 104 GLU A C 1
ATOM 811 O O . GLU A 1 104 ? -4.728 12.083 -15.080 1.00 93.44 104 GLU A O 1
ATOM 816 N N . GLU A 1 105 ? -4.041 11.214 -17.037 1.00 94.44 105 GLU A N 1
ATOM 817 C CA . GLU A 1 105 ? -4.929 10.045 -16.981 1.00 94.44 105 GLU A CA 1
ATOM 818 C C . GLU A 1 105 ? -4.632 9.152 -15.767 1.00 94.44 105 GLU A C 1
ATOM 820 O O . GLU A 1 105 ? -5.552 8.636 -15.130 1.00 94.44 105 GLU A O 1
ATOM 825 N N . SER A 1 106 ? -3.348 8.979 -15.423 1.00 95.25 106 SER A N 1
ATOM 826 C CA . SER A 1 106 ? -2.937 8.187 -14.255 1.00 95.25 106 SER A CA 1
ATOM 827 C C . SER A 1 106 ? -3.491 8.777 -12.956 1.00 95.25 106 SER A C 1
ATOM 829 O O . SER A 1 106 ? -3.990 8.043 -12.104 1.00 95.25 106 SER A O 1
ATOM 831 N N . LEU A 1 107 ? -3.446 10.105 -12.808 1.00 94.75 107 LEU A N 1
ATOM 832 C CA . LEU A 1 107 ? -4.038 10.791 -11.662 1.00 94.75 107 LEU A CA 1
ATOM 833 C C . LEU A 1 107 ? -5.572 10.699 -11.685 1.00 94.75 107 LEU A C 1
ATOM 835 O O . LEU A 1 107 ? -6.164 10.477 -10.626 1.00 94.75 107 LEU A O 1
ATOM 839 N N . ASP A 1 108 ? -6.213 10.809 -12.861 1.00 91.69 108 ASP A N 1
ATOM 840 C CA . ASP A 1 108 ? -7.690 10.840 -13.013 1.00 91.69 108 ASP A CA 1
ATOM 841 C C . ASP A 1 108 ? -8.298 9.538 -12.522 1.00 91.69 108 ASP A C 1
ATOM 843 O O . ASP A 1 108 ? -9.245 9.520 -11.722 1.00 91.69 108 ASP A O 1
ATOM 847 N N . VAL A 1 109 ? -7.686 8.434 -12.935 1.00 92.38 109 VAL A N 1
ATOM 848 C CA . VAL A 1 109 ? -8.096 7.104 -12.508 1.00 92.38 109 VAL A CA 1
ATOM 849 C C . VAL A 1 109 ? -7.766 6.866 -11.041 1.00 92.38 109 VAL A C 1
ATOM 851 O O . VAL A 1 109 ? -8.627 6.354 -10.323 1.00 92.38 109 VAL A O 1
ATOM 854 N N . LEU A 1 110 ? -6.588 7.282 -10.563 1.00 95.62 110 LEU A N 1
ATOM 855 C CA . LEU A 1 110 ? -6.231 7.140 -9.150 1.00 95.62 110 LEU A CA 1
ATOM 856 C C . LEU A 1 110 ? -7.251 7.840 -8.244 1.00 95.62 110 LEU A C 1
ATOM 858 O O . LEU A 1 110 ? -7.724 7.252 -7.275 1.00 95.62 110 LEU A O 1
ATOM 862 N N . CYS A 1 111 ? -7.653 9.068 -8.557 1.00 94.62 111 CYS A N 1
ATOM 863 C CA . CYS A 1 111 ? -8.581 9.791 -7.688 1.00 94.62 111 CYS A CA 1
ATOM 864 C C . CYS A 1 111 ? -10.014 9.275 -7.797 1.00 94.62 111 CYS A C 1
ATOM 866 O O . CYS A 1 111 ? -10.727 9.249 -6.793 1.00 94.62 111 CYS A O 1
ATOM 868 N N . SER A 1 112 ? -10.417 8.785 -8.972 1.00 93.56 112 SER A N 1
ATOM 869 C CA . SER A 1 112 ? -11.678 8.049 -9.130 1.00 93.56 112 SER A CA 1
ATOM 870 C C . SER A 1 112 ? -11.688 6.765 -8.289 1.00 93.56 112 SER A C 1
ATOM 872 O O . SER A 1 112 ? -12.693 6.435 -7.652 1.00 93.56 112 SER A O 1
ATOM 874 N N . SER A 1 113 ? -10.552 6.065 -8.233 1.00 95.75 113 SER A N 1
ATOM 875 C CA . SER A 1 113 ? -10.346 4.875 -7.405 1.00 95.75 113 SER A CA 1
ATOM 876 C C . SER A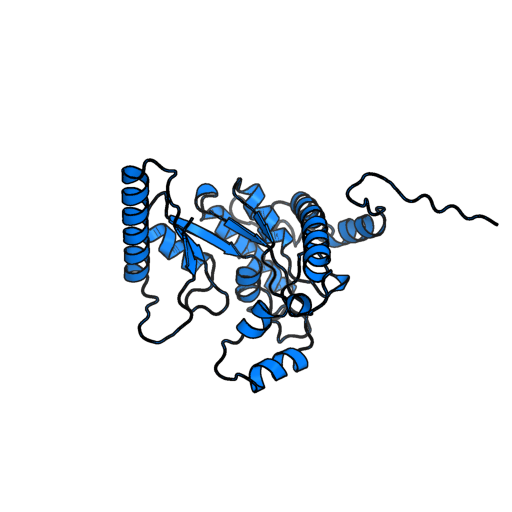 1 113 ? -10.401 5.205 -5.909 1.00 95.75 113 SER A C 1
ATOM 878 O O . SER A 1 113 ? -11.168 4.589 -5.170 1.00 95.75 113 SER A O 1
ATOM 880 N N . ILE A 1 114 ? -9.693 6.251 -5.467 1.00 96.31 114 ILE A N 1
ATOM 881 C CA . ILE A 1 114 ? -9.728 6.754 -4.083 1.00 96.31 114 ILE A CA 1
ATOM 882 C C . ILE A 1 114 ? -11.155 7.147 -3.672 1.00 96.31 114 ILE A C 1
ATOM 884 O O . ILE A 1 114 ? -11.626 6.743 -2.608 1.00 96.31 114 ILE A O 1
ATOM 888 N N . ALA A 1 115 ? -11.878 7.890 -4.517 1.00 94.31 115 ALA A N 1
ATOM 889 C CA . ALA A 1 115 ? -13.265 8.265 -4.246 1.00 94.31 115 ALA A CA 1
ATOM 890 C C . ALA A 1 115 ? -14.176 7.032 -4.122 1.00 94.31 115 ALA A C 1
ATOM 892 O O . ALA A 1 115 ? -15.025 6.974 -3.231 1.00 94.31 115 ALA A O 1
ATOM 893 N N . SER A 1 116 ? -13.963 6.024 -4.972 1.00 95.31 116 SER A N 1
ATOM 894 C CA . SER A 1 116 ? -14.692 4.752 -4.913 1.00 95.31 116 SER A CA 1
ATOM 895 C C . SER A 1 116 ? -14.388 3.973 -3.633 1.00 95.31 116 SER A C 1
ATOM 897 O O . SER A 1 116 ? -15.302 3.384 -3.053 1.00 95.31 116 SER A O 1
ATOM 899 N N . MET A 1 117 ? -13.137 3.991 -3.167 1.00 96.31 117 MET A N 1
ATOM 900 C CA . MET A 1 117 ? -12.729 3.353 -1.917 1.00 96.31 117 MET A CA 1
ATOM 901 C C . MET A 1 117 ? -13.424 3.992 -0.718 1.00 96.31 117 MET A C 1
ATOM 903 O O . MET A 1 117 ? -14.098 3.284 0.029 1.00 96.31 117 MET A O 1
ATOM 907 N N . VAL A 1 118 ? -13.359 5.322 -0.596 1.00 93.25 118 VAL A N 1
ATOM 908 C CA . VAL A 1 118 ? -14.017 6.068 0.491 1.00 93.25 118 VAL A CA 1
ATOM 909 C C . VAL A 1 118 ? -15.531 5.842 0.498 1.00 93.25 118 VAL A C 1
ATOM 911 O O . VAL A 1 118 ? -16.135 5.723 1.560 1.00 93.25 118 VAL A O 1
ATOM 914 N N . ALA A 1 119 ? -16.160 5.739 -0.674 1.00 93.25 119 ALA A N 1
ATOM 915 C CA . ALA A 1 119 ? -17.593 5.463 -0.773 1.00 93.25 119 ALA A CA 1
ATOM 916 C C . ALA A 1 119 ? -17.970 4.010 -0.421 1.00 93.25 119 ALA A C 1
ATOM 918 O O . ALA A 1 119 ? -19.119 3.744 -0.068 1.00 93.25 119 ALA A O 1
ATOM 919 N N . SER A 1 120 ? -17.035 3.064 -0.548 1.00 95.62 120 SER A N 1
ATOM 920 C CA . SER A 1 120 ? -17.318 1.624 -0.460 1.00 95.62 120 SER A CA 1
ATOM 921 C C . SER A 1 120 ? -16.860 0.972 0.840 1.00 95.62 120 SER A C 1
ATOM 923 O O . SER A 1 120 ? -17.424 -0.058 1.221 1.00 95.62 120 SER A O 1
ATOM 925 N N . VAL A 1 121 ? -15.820 1.510 1.479 1.00 97.56 121 VAL A N 1
ATOM 926 C CA . VAL A 1 121 ? -15.160 0.918 2.646 1.00 97.56 121 VAL A CA 1
ATOM 927 C C . VAL A 1 121 ? -15.466 1.769 3.880 1.00 97.56 121 VAL A C 1
ATOM 929 O O . VAL A 1 121 ? -14.984 2.896 3.969 1.00 97.56 121 VAL A O 1
ATOM 932 N N . PRO A 1 122 ? -16.222 1.245 4.861 1.00 96.94 122 PRO A N 1
ATOM 933 C CA . PRO A 1 122 ? -16.403 1.929 6.137 1.00 96.94 122 PRO A CA 1
ATOM 934 C C . PRO A 1 122 ? -15.056 2.151 6.835 1.00 96.94 122 PRO A C 1
ATOM 936 O O . PRO A 1 122 ? -14.219 1.245 6.857 1.00 96.94 122 PRO A O 1
ATOM 939 N N . ALA A 1 123 ? -14.835 3.323 7.429 1.00 96.88 123 ALA A N 1
ATOM 940 C CA . ALA A 1 123 ? -13.551 3.661 8.047 1.00 96.88 123 ALA A CA 1
ATOM 941 C C . ALA A 1 123 ? -13.158 2.676 9.163 1.00 96.88 123 ALA A C 1
ATOM 943 O O . ALA A 1 123 ? -11.990 2.313 9.289 1.00 96.88 123 ALA A O 1
ATOM 944 N N . GLU A 1 124 ? -14.132 2.146 9.909 1.00 96.69 124 GLU A N 1
ATOM 945 C CA . GLU A 1 124 ? -13.914 1.137 10.947 1.00 96.69 124 GLU A CA 1
ATOM 946 C C . GLU A 1 124 ? -13.479 -0.231 10.400 1.00 96.69 124 GLU A C 1
ATOM 948 O O . GLU A 1 124 ? -13.028 -1.085 11.168 1.00 96.69 124 GLU A O 1
ATOM 953 N N . LYS A 1 125 ? -13.612 -0.459 9.085 1.00 98.12 125 LYS A N 1
ATOM 954 C CA . LYS A 1 125 ? -13.098 -1.643 8.386 1.00 98.12 125 LYS A CA 1
ATOM 955 C C . LYS A 1 125 ? -11.655 -1.509 7.946 1.00 98.12 125 LYS A C 1
ATOM 957 O O . LYS A 1 125 ? -11.074 -2.525 7.578 1.00 98.12 125 LYS A O 1
ATOM 962 N N . ILE A 1 126 ? -11.063 -0.326 8.026 1.00 98.31 126 ILE A N 1
ATOM 963 C CA . ILE A 1 126 ? -9.624 -0.143 7.880 1.00 98.31 126 ILE A CA 1
ATOM 964 C C . ILE A 1 126 ? -9.032 -0.333 9.276 1.00 98.31 126 ILE A C 1
ATOM 966 O O . ILE A 1 126 ? -9.396 0.360 10.222 1.00 98.31 126 ILE A O 1
ATOM 970 N N . PHE A 1 127 ? -8.180 -1.337 9.456 1.00 98.19 127 PHE A N 1
ATOM 971 C CA . PHE A 1 127 ? -7.593 -1.651 10.763 1.00 98.19 127 PHE A CA 1
ATOM 972 C C . PHE A 1 127 ? -6.188 -1.087 10.940 1.00 98.19 127 PHE A C 1
ATOM 974 O O . PHE A 1 127 ? -5.749 -0.918 12.078 1.00 98.19 127 PHE A O 1
ATOM 981 N N . LEU A 1 128 ? -5.499 -0.830 9.831 1.00 98.19 128 LEU A N 1
ATOM 982 C CA . LEU A 1 128 ? -4.167 -0.254 9.797 1.00 98.19 128 LEU A CA 1
ATOM 983 C C . LEU A 1 128 ? -3.973 0.481 8.468 1.00 98.19 128 LEU A C 1
ATOM 985 O O . LEU A 1 128 ? -4.257 -0.081 7.408 1.00 98.19 128 LEU A O 1
ATOM 989 N N . LEU A 1 129 ? -3.462 1.708 8.548 1.00 98.31 129 LEU A N 1
ATOM 990 C CA . LEU A 1 129 ? -2.968 2.473 7.410 1.00 98.31 129 LEU A CA 1
ATOM 991 C C . LEU A 1 129 ? -1.437 2.461 7.457 1.00 98.31 129 LEU A C 1
ATOM 993 O O . LEU A 1 129 ? -0.825 3.033 8.358 1.00 98.31 129 LEU A O 1
ATOM 997 N N . GLN A 1 130 ? -0.826 1.778 6.502 1.00 98.31 130 GLN A N 1
ATOM 998 C CA . GLN A 1 130 ? 0.608 1.769 6.258 1.00 98.31 130 GLN A CA 1
ATOM 999 C C . GLN A 1 130 ? 0.931 2.810 5.191 1.00 98.31 130 GLN A C 1
ATOM 1001 O O . GLN A 1 130 ? 0.323 2.833 4.121 1.00 98.31 130 GLN A O 1
ATOM 1006 N N . ILE A 1 131 ? 1.881 3.686 5.495 1.00 97.81 131 ILE A N 1
ATOM 1007 C CA . ILE A 1 131 ? 2.265 4.783 4.622 1.00 97.81 131 ILE A CA 1
ATOM 1008 C C . ILE A 1 131 ? 3.728 4.629 4.228 1.00 97.81 131 ILE A C 1
ATOM 1010 O O . ILE A 1 131 ? 4.627 4.596 5.071 1.00 97.81 131 ILE A O 1
ATOM 1014 N N . ALA A 1 132 ? 3.945 4.551 2.923 1.00 98.25 132 ALA A N 1
ATOM 1015 C CA . ALA A 1 132 ? 5.245 4.553 2.284 1.00 98.25 132 ALA A CA 1
ATOM 1016 C C . ALA A 1 132 ? 5.148 5.135 0.870 1.00 98.25 132 ALA A C 1
ATOM 1018 O O . ALA A 1 132 ? 4.129 5.004 0.185 1.00 98.25 132 ALA A O 1
ATOM 1019 N N . ASP A 1 133 ? 6.243 5.753 0.451 1.00 98.31 133 ASP A N 1
ATOM 1020 C CA . ASP A 1 133 ? 6.528 6.138 -0.927 1.00 98.31 133 ASP A CA 1
ATOM 1021 C C . ASP A 1 133 ? 7.658 5.232 -1.452 1.00 98.31 133 ASP A C 1
ATOM 1023 O O . ASP A 1 133 ? 8.027 4.238 -0.814 1.00 98.31 133 ASP A O 1
ATOM 1027 N N . ALA A 1 134 ? 8.231 5.544 -2.606 1.00 97.69 134 ALA A N 1
ATOM 1028 C CA . ALA A 1 134 ? 9.362 4.834 -3.161 1.00 97.69 134 ALA A CA 1
ATOM 1029 C C . ALA A 1 134 ? 10.201 5.709 -4.087 1.00 97.69 134 ALA A C 1
ATOM 1031 O O . ALA A 1 134 ? 9.738 6.690 -4.658 1.00 97.69 134 ALA A O 1
ATOM 1032 N N . GLU A 1 135 ? 11.464 5.321 -4.223 1.00 96.62 135 GLU A N 1
ATOM 1033 C CA . GLU A 1 135 ? 12.437 5.966 -5.094 1.00 96.62 135 GLU A CA 1
ATOM 1034 C C . GLU A 1 135 ? 11.991 5.830 -6.558 1.00 96.62 135 GLU A C 1
ATOM 1036 O O . GLU A 1 135 ? 11.747 4.712 -7.038 1.00 96.62 135 GLU A O 1
ATOM 1041 N N . LEU A 1 136 ? 11.938 6.956 -7.279 1.00 95.75 136 LEU A N 1
ATOM 1042 C CA . LEU A 1 136 ? 11.969 6.983 -8.739 1.00 95.75 136 LEU A CA 1
ATOM 1043 C C . LEU A 1 136 ? 13.353 6.516 -9.194 1.00 95.75 136 LEU A C 1
ATOM 1045 O O . LEU A 1 136 ? 14.278 7.298 -9.413 1.00 95.75 136 LEU A O 1
ATOM 1049 N N . ILE A 1 137 ? 13.501 5.200 -9.232 1.00 91.94 137 ILE A N 1
ATOM 1050 C CA . ILE A 1 137 ? 14.778 4.538 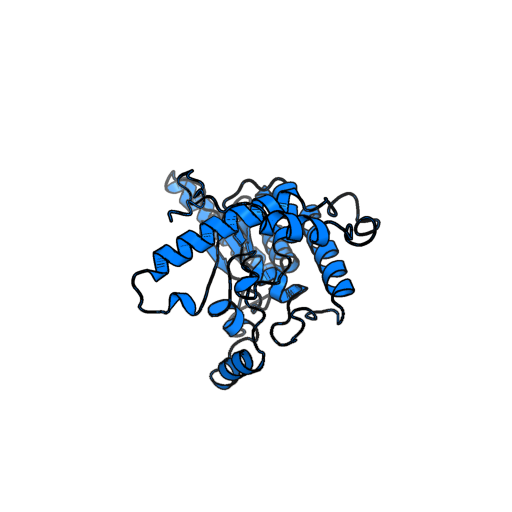-9.435 1.00 91.94 137 ILE A CA 1
ATOM 1051 C C . ILE A 1 137 ? 15.178 4.546 -10.911 1.00 91.94 137 ILE A C 1
ATOM 1053 O O . ILE A 1 137 ? 14.351 4.421 -11.814 1.00 91.94 137 ILE A O 1
ATOM 1057 N N . ASP A 1 138 ? 16.485 4.597 -11.158 1.00 89.75 138 ASP A N 1
ATOM 1058 C CA . ASP A 1 138 ? 17.032 4.211 -12.450 1.00 89.75 138 ASP A CA 1
ATOM 1059 C C . ASP A 1 138 ? 16.611 2.774 -12.827 1.00 89.75 138 ASP A C 1
ATOM 1061 O O . ASP A 1 138 ? 16.903 1.789 -12.138 1.00 89.75 138 ASP A O 1
ATOM 1065 N N . THR A 1 139 ? 15.946 2.656 -13.974 1.00 89.06 139 THR A N 1
ATOM 1066 C CA . THR A 1 139 ? 15.403 1.386 -14.469 1.00 89.06 139 THR A CA 1
ATOM 1067 C C . THR A 1 139 ? 16.485 0.328 -14.688 1.00 89.06 139 THR A C 1
ATOM 1069 O O . THR A 1 139 ? 16.209 -0.862 -14.519 1.00 89.06 139 THR A O 1
ATOM 1072 N N . ALA A 1 140 ? 17.725 0.718 -15.019 1.00 88.81 140 ALA A N 1
ATOM 1073 C CA . ALA A 1 140 ? 18.821 -0.234 -15.190 1.00 88.81 140 ALA A CA 1
ATOM 1074 C C . ALA A 1 140 ? 19.190 -0.895 -13.854 1.00 88.81 140 ALA A C 1
ATOM 1076 O O . ALA A 1 140 ? 19.344 -2.116 -13.801 1.00 88.81 140 ALA A O 1
ATOM 1077 N N . THR A 1 141 ? 19.221 -0.125 -12.765 1.00 87.88 141 THR A N 1
ATOM 1078 C CA . THR A 1 141 ? 19.417 -0.647 -11.403 1.00 87.88 141 THR A CA 1
ATOM 1079 C C . THR A 1 141 ? 18.346 -1.673 -11.032 1.00 87.88 141 THR A C 1
ATOM 1081 O O . THR A 1 141 ? 18.668 -2.761 -10.550 1.00 87.88 141 THR A O 1
ATOM 1084 N N . LEU A 1 142 ? 17.071 -1.379 -11.307 1.00 87.00 142 LEU A N 1
ATOM 1085 C CA . LEU A 1 142 ? 15.988 -2.316 -11.006 1.00 87.00 142 LEU A CA 1
ATOM 1086 C C . LEU A 1 142 ? 16.044 -3.565 -11.905 1.00 87.00 142 LEU A C 1
ATOM 1088 O O . LEU A 1 142 ? 15.844 -4.685 -11.434 1.00 87.00 142 LEU A O 1
ATOM 1092 N N . ASN A 1 143 ? 16.403 -3.408 -13.182 1.00 86.94 143 ASN A N 1
ATOM 1093 C CA . ASN A 1 143 ? 16.602 -4.528 -14.104 1.00 86.94 143 ASN A CA 1
ATOM 1094 C C . ASN A 1 143 ? 17.722 -5.477 -13.655 1.00 86.94 143 ASN A C 1
ATOM 1096 O O . ASN A 1 143 ? 17.555 -6.689 -13.771 1.00 86.94 143 ASN A O 1
ATOM 1100 N N . LEU A 1 144 ? 18.820 -4.964 -13.089 1.00 85.31 144 LEU A N 1
ATOM 1101 C CA . LEU A 1 144 ? 19.896 -5.800 -12.542 1.00 85.31 144 LEU A CA 1
ATOM 1102 C C . LEU A 1 144 ? 19.396 -6.736 -11.437 1.00 85.31 144 LEU A C 1
ATOM 1104 O O . LEU A 1 144 ? 19.719 -7.922 -11.454 1.00 85.31 144 LEU A O 1
ATOM 1108 N N . THR A 1 145 ? 18.552 -6.237 -10.529 1.00 81.75 145 THR A N 1
ATOM 1109 C CA . THR A 1 145 ? 17.966 -7.079 -9.469 1.00 81.75 145 THR A CA 1
ATOM 1110 C C . THR A 1 145 ? 17.067 -8.184 -10.031 1.00 81.75 145 THR A C 1
ATOM 1112 O O . THR A 1 145 ? 17.041 -9.288 -9.490 1.00 81.75 145 THR A O 1
ATOM 1115 N N . ARG A 1 146 ? 16.389 -7.937 -11.163 1.00 81.69 146 ARG A N 1
ATOM 1116 C CA . ARG A 1 146 ? 15.586 -8.956 -11.856 1.00 81.69 146 ARG A CA 1
ATOM 1117 C C . ARG A 1 146 ? 16.428 -9.989 -12.584 1.00 81.69 146 ARG A C 1
ATOM 1119 O O . ARG A 1 146 ? 16.085 -11.160 -12.549 1.00 81.69 146 ARG A O 1
ATOM 1126 N N . TYR A 1 147 ? 17.542 -9.597 -13.199 1.00 82.12 147 TYR A N 1
ATOM 1127 C CA . TYR A 1 147 ? 18.446 -10.573 -13.816 1.00 82.12 147 TYR A CA 1
ATOM 1128 C C . TYR A 1 147 ? 19.020 -11.561 -12.794 1.00 82.12 147 TYR A C 1
ATOM 1130 O O . TYR A 1 147 ? 19.254 -12.718 -13.128 1.00 82.12 147 TYR A O 1
ATOM 1138 N N . GLN A 1 148 ? 19.220 -11.121 -11.549 1.00 83.62 148 GLN A N 1
ATOM 1139 C CA . GLN A 1 148 ? 19.684 -11.980 -10.456 1.00 83.62 148 GLN A CA 1
ATOM 1140 C C . GLN A 1 148 ? 18.597 -12.926 -9.927 1.00 83.62 148 GLN A C 1
ATOM 1142 O O . GLN A 1 148 ? 18.926 -13.972 -9.373 1.00 83.62 148 GLN A O 1
ATOM 1147 N N . ASN A 1 149 ? 17.321 -12.568 -10.081 1.00 85.12 149 ASN A N 1
ATOM 1148 C CA . ASN A 1 149 ? 16.191 -13.370 -9.625 1.00 85.12 149 ASN A CA 1
ATOM 1149 C C . ASN A 1 149 ? 15.012 -13.252 -10.613 1.00 85.12 149 ASN A C 1
ATOM 1151 O O . ASN A 1 149 ? 14.060 -12.512 -10.348 1.00 85.12 149 ASN A O 1
ATOM 1155 N N . PRO A 1 150 ? 15.085 -13.935 -11.771 1.00 83.50 150 PRO A N 1
ATOM 1156 C CA . PRO A 1 150 ? 14.111 -13.775 -12.854 1.00 83.50 150 PRO A CA 1
ATOM 1157 C C . PRO A 1 150 ? 12.720 -14.308 -12.498 1.00 83.50 150 PRO A C 1
ATOM 1159 O O . PRO A 1 150 ? 11.733 -13.845 -13.064 1.00 83.50 150 PRO A O 1
ATOM 1162 N N . ASP A 1 151 ? 12.641 -15.233 -11.541 1.00 86.25 151 ASP A N 1
ATOM 1163 C CA . ASP A 1 151 ? 11.385 -15.817 -11.067 1.00 86.25 151 ASP A CA 1
ATOM 1164 C C . ASP A 1 151 ? 10.687 -14.934 -10.016 1.00 86.25 151 ASP A C 1
ATOM 1166 O O . ASP A 1 151 ? 9.540 -15.189 -9.639 1.00 86.25 151 ASP A O 1
ATOM 1170 N N . ALA A 1 152 ? 11.354 -13.882 -9.522 1.00 85.44 152 ALA A N 1
ATOM 1171 C CA . ALA A 1 152 ? 10.747 -12.960 -8.575 1.00 85.44 152 ALA A CA 1
ATOM 1172 C C . ALA A 1 152 ? 9.639 -12.126 -9.236 1.00 85.44 152 ALA A C 1
ATOM 1174 O O . ALA A 1 152 ? 9.811 -11.614 -10.347 1.00 85.44 152 ALA A O 1
ATOM 1175 N N . PRO A 1 153 ? 8.529 -11.870 -8.522 1.00 89.25 153 PRO A N 1
ATOM 1176 C CA . PRO A 1 153 ? 7.504 -10.967 -9.010 1.00 89.25 153 PRO A CA 1
ATOM 1177 C C . PRO A 1 153 ? 8.050 -9.571 -9.321 1.00 89.25 153 PRO A C 1
ATOM 1179 O O . PRO A 1 153 ? 8.870 -9.019 -8.588 1.00 89.25 153 PRO A O 1
ATOM 1182 N N . GLN A 1 154 ? 7.518 -8.964 -10.380 1.00 89.12 154 GLN A N 1
ATOM 1183 C CA . GLN A 1 154 ? 8.043 -7.740 -10.990 1.00 89.12 154 GLN A CA 1
ATOM 1184 C C . GLN A 1 154 ? 8.277 -6.574 -10.009 1.00 89.12 154 GLN A C 1
ATOM 1186 O O . GLN A 1 154 ? 9.241 -5.824 -10.163 1.00 89.12 154 GLN A O 1
ATOM 1191 N N . LEU A 1 155 ? 7.378 -6.393 -9.039 1.00 93.31 155 LEU A N 1
ATOM 1192 C CA . LEU A 1 155 ? 7.394 -5.270 -8.094 1.00 93.31 155 LEU A CA 1
ATOM 1193 C C . LEU A 1 155 ? 8.113 -5.599 -6.779 1.00 93.31 155 LEU A C 1
ATOM 1195 O O . LEU A 1 155 ? 8.418 -4.693 -6.006 1.00 93.31 155 LEU A O 1
ATOM 1199 N N . LEU A 1 156 ? 8.424 -6.875 -6.529 1.00 92.19 156 LEU A N 1
ATOM 1200 C CA . LEU A 1 156 ? 9.017 -7.318 -5.269 1.00 92.19 156 LEU A CA 1
ATOM 1201 C C . LEU A 1 156 ? 10.398 -6.685 -5.007 1.00 92.19 156 LEU A C 1
ATOM 1203 O O . LEU A 1 156 ? 10.604 -6.201 -3.891 1.00 92.19 156 LEU A O 1
ATOM 1207 N N . PRO A 1 157 ? 11.334 -6.609 -5.981 1.00 91.94 157 PRO A N 1
ATOM 1208 C CA . PRO A 1 157 ? 12.617 -5.950 -5.747 1.00 91.94 157 PRO A CA 1
ATOM 1209 C C . PRO A 1 157 ? 12.459 -4.468 -5.402 1.00 91.94 157 PRO A C 1
ATOM 1211 O O . PRO A 1 157 ? 13.157 -3.978 -4.515 1.00 91.94 157 PRO A O 1
ATOM 1214 N N . TRP A 1 158 ? 11.507 -3.784 -6.048 1.00 94.56 158 TRP A N 1
ATOM 1215 C CA . TRP A 1 158 ? 11.206 -2.380 -5.780 1.00 94.56 158 TRP A CA 1
ATOM 1216 C C . TRP A 1 158 ? 10.672 -2.196 -4.354 1.00 94.56 158 TRP A C 1
ATOM 1218 O O . TRP A 1 158 ? 11.244 -1.451 -3.558 1.00 94.56 158 TRP A O 1
ATOM 1228 N N . SER A 1 159 ? 9.663 -2.991 -3.988 1.00 94.81 159 SER A N 1
ATOM 1229 C CA . SER A 1 159 ? 9.035 -2.942 -2.667 1.00 94.81 159 SER A CA 1
ATOM 1230 C C . SER A 1 159 ? 9.975 -3.255 -1.511 1.00 94.81 159 SER A C 1
ATOM 1232 O O . SER A 1 159 ? 9.734 -2.756 -0.420 1.00 94.81 159 SER A O 1
ATOM 1234 N N . ARG A 1 160 ? 10.979 -4.121 -1.691 1.00 92.19 160 ARG A N 1
ATOM 1235 C CA . ARG A 1 160 ? 11.850 -4.560 -0.584 1.00 92.19 160 ARG A CA 1
ATOM 1236 C C . ARG A 1 160 ? 13.061 -3.662 -0.362 1.00 92.19 160 ARG A C 1
ATOM 1238 O O . ARG A 1 160 ? 13.639 -3.703 0.717 1.00 92.19 160 ARG A O 1
ATOM 1245 N N . ASN A 1 161 ? 13.461 -2.893 -1.371 1.00 93.06 161 ASN A N 1
ATOM 1246 C CA . ASN A 1 161 ? 14.757 -2.212 -1.360 1.00 93.06 161 ASN A CA 1
ATOM 1247 C C . ASN A 1 161 ? 14.667 -0.704 -1.584 1.00 93.06 161 ASN A C 1
ATOM 1249 O O . ASN A 1 161 ? 15.632 0.003 -1.291 1.00 93.06 161 ASN A O 1
ATOM 1253 N N . PHE A 1 162 ? 13.551 -0.203 -2.108 1.00 95.62 162 PHE A N 1
ATOM 1254 C CA . PHE A 1 162 ? 13.475 1.163 -2.620 1.00 95.62 162 PHE A CA 1
ATOM 1255 C C . PHE A 1 162 ? 12.260 1.930 -2.108 1.00 95.62 162 PHE A C 1
ATOM 1257 O O . PHE A 1 162 ? 11.960 2.996 -2.640 1.00 95.62 162 PHE A O 1
ATOM 1264 N N . ARG A 1 163 ? 11.578 1.445 -1.061 1.00 97.75 163 ARG A N 1
ATOM 1265 C CA . ARG A 1 163 ? 10.596 2.283 -0.370 1.00 97.75 163 ARG A CA 1
ATOM 1266 C C . ARG A 1 163 ? 11.299 3.427 0.351 1.00 97.75 163 ARG A C 1
ATOM 1268 O O . ARG A 1 163 ? 12.419 3.287 0.855 1.00 97.75 163 ARG A O 1
ATOM 1275 N N . LEU A 1 164 ? 10.606 4.550 0.415 1.00 98.12 164 LEU A N 1
ATOM 1276 C CA . LEU A 1 164 ? 11.009 5.770 1.098 1.00 98.12 164 LEU A CA 1
ATOM 1277 C C . LEU A 1 164 ? 9.888 6.213 2.030 1.00 98.12 164 LEU A C 1
ATOM 1279 O O . LEU A 1 164 ? 8.741 5.777 1.900 1.00 98.12 164 LEU A O 1
ATOM 1283 N N . PHE A 1 165 ? 10.215 7.092 2.972 1.00 98.44 165 PHE A N 1
ATOM 1284 C CA . PHE A 1 165 ? 9.154 7.790 3.677 1.00 98.44 165 PHE A CA 1
ATOM 1285 C C . PHE A 1 165 ? 8.523 8.815 2.712 1.00 98.44 165 PHE A C 1
ATOM 1287 O O . PHE A 1 165 ? 9.228 9.358 1.858 1.00 98.44 165 PHE A O 1
ATOM 1294 N N . PRO A 1 166 ? 7.212 9.089 2.809 1.00 98.12 166 PRO A N 1
ATOM 1295 C CA . PRO A 1 166 ? 6.566 10.130 2.014 1.00 98.12 166 PRO A CA 1
ATOM 1296 C C . PRO A 1 166 ? 7.271 11.476 2.111 1.00 98.12 166 PRO A C 1
ATOM 1298 O O . PRO A 1 166 ? 7.855 11.810 3.145 1.00 98.12 166 PRO A O 1
ATOM 1301 N N . MET A 1 167 ? 7.142 12.284 1.061 1.00 96.38 167 MET A N 1
ATOM 1302 C CA . MET A 1 167 ? 7.692 13.643 1.001 1.00 96.38 167 MET A CA 1
ATOM 1303 C C . MET A 1 167 ? 9.231 13.721 1.049 1.00 96.38 167 MET A C 1
ATOM 1305 O O . MET A 1 167 ? 9.770 14.820 1.161 1.00 96.38 167 MET A O 1
ATOM 1309 N N . GLU A 1 168 ? 9.952 12.598 0.933 1.00 97.25 168 GLU A N 1
ATOM 1310 C CA . GLU A 1 168 ? 11.414 12.575 0.757 1.00 97.25 168 GLU A CA 1
ATOM 1311 C C . GLU A 1 168 ? 11.801 12.793 -0.723 1.00 97.25 168 GLU A C 1
ATOM 1313 O O . GLU A 1 168 ? 12.507 11.977 -1.326 1.00 97.25 168 GLU A O 1
ATOM 1318 N N . GLU A 1 169 ? 11.308 13.874 -1.344 1.00 96.38 169 GLU A N 1
ATOM 1319 C CA . GLU A 1 169 ? 11.571 14.205 -2.760 1.00 96.38 169 GLU A CA 1
ATOM 1320 C C . GLU A 1 169 ? 13.085 14.311 -3.035 1.00 96.38 169 GLU A C 1
ATOM 1322 O O . GLU A 1 169 ? 13.565 13.921 -4.099 1.00 96.38 169 GLU A O 1
ATOM 1327 N N . GLU A 1 170 ? 13.880 14.737 -2.045 1.00 96.00 170 GLU A N 1
ATOM 1328 C CA . GLU A 1 170 ? 15.344 14.793 -2.137 1.00 96.00 170 GLU A CA 1
ATOM 1329 C C . GLU A 1 170 ? 16.011 13.414 -2.267 1.00 96.00 170 GLU A C 1
ATOM 1331 O O . GLU A 1 170 ? 17.188 13.317 -2.616 1.00 96.00 170 GLU A O 1
ATOM 1336 N N . ARG A 1 171 ? 15.267 12.345 -1.970 1.00 95.75 171 ARG A N 1
ATOM 1337 C CA . ARG A 1 171 ? 15.671 10.945 -2.143 1.00 95.75 171 ARG A CA 1
ATOM 1338 C C . ARG A 1 171 ? 14.970 10.278 -3.323 1.00 95.75 171 ARG A C 1
ATOM 1340 O O . ARG A 1 171 ? 15.180 9.090 -3.537 1.00 95.75 171 ARG A O 1
ATOM 1347 N N . GLY A 1 172 ? 14.166 11.025 -4.076 1.00 96.06 172 GLY A N 1
ATOM 1348 C CA . GLY A 1 172 ? 13.425 10.528 -5.229 1.00 96.06 172 GLY A CA 1
ATOM 1349 C C . GLY A 1 172 ? 12.026 10.005 -4.909 1.00 96.06 172 GLY A C 1
ATOM 1350 O O . GLY A 1 172 ? 11.465 9.321 -5.758 1.00 96.06 172 GLY A O 1
ATOM 1351 N N . ALA A 1 173 ? 11.466 10.292 -3.728 1.00 97.38 173 ALA A N 1
ATOM 1352 C CA . ALA A 1 173 ? 10.044 10.056 -3.469 1.00 97.38 173 ALA A CA 1
ATOM 1353 C C . ALA A 1 173 ? 9.201 10.890 -4.449 1.00 97.38 173 ALA A C 1
ATOM 1355 O O . ALA A 1 173 ? 9.540 12.045 -4.724 1.00 97.38 173 ALA A O 1
ATOM 1356 N N . TYR A 1 174 ? 8.149 10.305 -5.018 1.00 96.94 174 TYR A N 1
ATOM 1357 C CA . TYR A 1 174 ? 7.406 10.943 -6.113 1.00 96.94 174 TYR A CA 1
ATOM 1358 C C . TYR A 1 174 ? 5.929 10.561 -6.179 1.00 96.94 174 TYR A C 1
ATOM 1360 O O . TYR A 1 174 ? 5.182 11.175 -6.949 1.00 96.94 174 TYR A O 1
ATOM 1368 N N . MET A 1 175 ? 5.503 9.527 -5.451 1.00 98.06 175 MET A N 1
ATOM 1369 C CA . MET A 1 175 ? 4.137 9.044 -5.565 1.00 98.06 175 MET A CA 1
ATOM 1370 C C . MET A 1 175 ? 3.175 9.951 -4.777 1.00 98.06 175 MET A C 1
ATOM 1372 O O . MET A 1 175 ? 3.547 10.492 -3.739 1.00 98.06 175 MET A O 1
ATOM 1376 N N . PRO A 1 176 ? 1.912 10.096 -5.217 1.00 96.69 176 PRO A N 1
ATOM 1377 C CA . PRO A 1 176 ? 0.934 10.990 -4.589 1.00 96.69 176 PRO A CA 1
ATOM 1378 C C . PRO A 1 176 ? 0.304 10.379 -3.317 1.00 96.69 176 PRO A C 1
ATOM 1380 O O . PRO A 1 176 ? -0.910 10.165 -3.226 1.00 96.69 176 PRO A O 1
ATOM 1383 N N . VAL A 1 177 ? 1.138 10.047 -2.329 1.00 98.06 177 VAL A N 1
ATOM 1384 C CA . VAL A 1 177 ? 0.751 9.374 -1.075 1.00 98.06 177 VAL A CA 1
ATOM 1385 C C . VAL A 1 177 ? -0.215 10.221 -0.236 1.00 98.06 177 VAL A C 1
ATOM 1387 O O . VAL A 1 177 ? -1.093 9.692 0.458 1.00 98.06 177 VAL A O 1
ATOM 1390 N N . GLU A 1 178 ? -0.097 11.544 -0.320 1.00 96.38 178 GLU A N 1
ATOM 1391 C CA . GLU A 1 178 ? -0.948 12.508 0.370 1.00 96.38 178 GLU A CA 1
ATOM 1392 C C . GLU A 1 178 ? -2.414 12.397 -0.053 1.00 96.38 178 GLU A C 1
ATOM 1394 O O . GLU A 1 178 ? -3.293 12.615 0.778 1.00 96.38 178 GLU A O 1
ATOM 1399 N N . LEU A 1 179 ? -2.698 11.989 -1.298 1.00 96.12 179 LEU A N 1
ATOM 1400 C CA . LEU A 1 179 ? -4.070 11.852 -1.794 1.00 96.12 179 LEU A CA 1
ATOM 1401 C C . LEU A 1 179 ? -4.804 10.704 -1.091 1.00 96.12 179 LEU A C 1
ATOM 1403 O O . LEU A 1 179 ? -5.935 10.880 -0.639 1.00 96.12 179 LEU A O 1
ATOM 1407 N N . ILE A 1 180 ? -4.147 9.547 -0.955 1.00 97.06 180 ILE A N 1
ATOM 1408 C CA . ILE A 1 180 ? -4.692 8.382 -0.239 1.00 97.06 180 ILE A CA 1
ATOM 1409 C C . ILE A 1 180 ? -4.841 8.712 1.248 1.00 97.06 180 ILE A C 1
ATOM 1411 O O . ILE A 1 180 ? -5.891 8.466 1.844 1.00 97.06 180 ILE A O 1
ATOM 1415 N N . THR A 1 181 ? -3.800 9.305 1.837 1.00 96.56 181 THR A N 1
ATOM 1416 C CA . THR A 1 181 ? -3.768 9.648 3.264 1.00 96.56 181 THR A CA 1
ATOM 1417 C C . THR A 1 181 ? -4.893 10.619 3.621 1.00 96.56 181 THR A C 1
ATOM 1419 O O . THR A 1 181 ? -5.666 10.357 4.542 1.00 96.56 181 THR A O 1
ATOM 1422 N N . ALA A 1 182 ? -5.043 11.704 2.856 1.00 95.06 182 ALA A N 1
ATOM 1423 C CA . ALA A 1 182 ? -6.092 12.695 3.069 1.00 95.06 182 ALA A CA 1
ATOM 1424 C C . ALA A 1 182 ? -7.491 12.094 2.937 1.00 95.06 182 ALA A C 1
ATOM 1426 O O . ALA A 1 182 ? -8.358 12.363 3.770 1.00 95.06 182 ALA A O 1
ATOM 1427 N N . ALA A 1 183 ? -7.708 11.259 1.920 1.00 94.38 183 ALA A N 1
ATOM 1428 C CA . ALA A 1 183 ? -9.001 10.646 1.670 1.00 94.38 183 ALA A CA 1
ATOM 1429 C C . ALA A 1 183 ? -9.434 9.704 2.797 1.00 94.38 183 ALA A C 1
ATOM 1431 O O . ALA A 1 183 ? -10.568 9.798 3.268 1.00 94.38 183 ALA A O 1
ATOM 1432 N N . ILE A 1 184 ? -8.525 8.850 3.276 1.00 95.81 184 ILE A N 1
ATOM 1433 C CA . ILE A 1 184 ? -8.804 7.905 4.364 1.00 95.81 184 ILE A CA 1
ATOM 1434 C C . ILE A 1 184 ? -9.061 8.642 5.683 1.00 95.81 184 ILE A C 1
ATOM 1436 O O . ILE A 1 184 ? -10.040 8.345 6.368 1.00 95.81 184 ILE A O 1
ATOM 1440 N N . LEU A 1 185 ? -8.241 9.641 6.026 1.00 95.12 185 LEU A N 1
ATOM 1441 C CA . LEU A 1 185 ? -8.456 10.447 7.233 1.00 95.12 185 LEU A CA 1
ATOM 1442 C C . LEU A 1 185 ? -9.788 11.207 7.167 1.00 95.12 185 LEU A C 1
ATOM 1444 O O . LEU A 1 185 ? -10.577 11.177 8.109 1.00 95.12 185 LEU A O 1
ATOM 1448 N N . ALA A 1 186 ? -10.093 11.830 6.027 1.00 91.19 186 ALA A N 1
ATOM 1449 C CA . ALA A 1 186 ? -11.344 12.557 5.830 1.00 91.19 186 ALA A CA 1
ATOM 1450 C C . ALA A 1 186 ? -12.587 11.652 5.787 1.00 91.19 186 ALA A C 1
ATOM 1452 O O . ALA A 1 186 ? -13.694 12.153 5.992 1.00 91.19 186 ALA A O 1
ATOM 1453 N N . ALA A 1 187 ? -12.420 10.350 5.534 1.00 91.25 187 ALA A N 1
ATOM 1454 C CA . ALA A 1 187 ? -13.475 9.346 5.648 1.00 91.25 187 ALA A CA 1
ATOM 1455 C C . ALA A 1 187 ? -13.798 8.967 7.109 1.00 91.25 187 ALA A C 1
ATOM 1457 O O . ALA A 1 187 ? -14.742 8.216 7.342 1.00 91.25 187 ALA A O 1
ATOM 1458 N N . GLY A 1 188 ? -13.047 9.490 8.087 1.00 93.81 188 GLY A N 1
ATOM 1459 C CA . GLY A 1 188 ? -13.246 9.229 9.515 1.00 93.81 188 GLY A CA 1
ATOM 1460 C C . GLY A 1 188 ? -12.360 8.117 10.076 1.00 93.81 188 GLY A C 1
ATOM 1461 O O . GLY A 1 188 ? -12.718 7.497 11.074 1.00 93.81 188 GLY A O 1
ATOM 1462 N N . TYR A 1 189 ? -11.227 7.815 9.435 1.00 97.00 189 TYR A N 1
ATOM 1463 C CA . TYR A 1 189 ? -10.268 6.855 9.976 1.00 97.00 189 TYR A CA 1
ATOM 1464 C C . TYR A 1 189 ? -9.562 7.408 11.221 1.00 97.00 189 TYR A C 1
ATOM 1466 O O . TYR A 1 189 ? -8.857 8.410 11.151 1.00 97.00 189 TYR A O 1
ATOM 1474 N N . GLU A 1 190 ? -9.705 6.701 12.342 1.00 95.75 190 GLU A N 1
ATOM 1475 C CA . GLU A 1 190 ? -9.074 7.030 13.634 1.00 95.75 190 GLU A CA 1
ATOM 1476 C C . GLU A 1 190 ? -8.105 5.929 14.111 1.00 95.75 190 GLU A C 1
ATOM 1478 O O . GLU A 1 190 ? -7.694 5.888 15.272 1.00 95.75 190 GLU A O 1
ATOM 1483 N N . GLY A 1 191 ? -7.782 4.973 13.236 1.00 95.94 191 GLY A N 1
ATOM 1484 C CA . GLY A 1 191 ? -6.925 3.837 13.565 1.00 95.94 191 GLY A CA 1
ATOM 1485 C C . GLY A 1 191 ? -5.424 4.162 13.545 1.00 95.94 191 GLY A C 1
ATOM 1486 O O . GLY A 1 191 ? -5.012 5.285 13.255 1.00 95.94 191 GLY A O 1
ATOM 1487 N N . PRO A 1 192 ? -4.570 3.163 13.832 1.00 96.56 192 PRO A N 1
ATOM 1488 C CA . PRO A 1 192 ? -3.122 3.341 13.831 1.00 96.56 192 PRO A CA 1
ATOM 1489 C C . PRO A 1 192 ? -2.572 3.655 12.432 1.00 96.56 192 PRO A C 1
ATOM 1491 O O . PRO A 1 192 ? -3.030 3.110 11.426 1.00 96.56 192 PRO A O 1
ATOM 1494 N N . LEU A 1 193 ? -1.534 4.484 12.386 1.00 96.75 193 LEU A N 1
ATOM 1495 C CA . LEU A 1 193 ? -0.763 4.787 11.184 1.00 96.75 193 LEU A CA 1
ATOM 1496 C C . LEU A 1 193 ? 0.664 4.263 11.375 1.00 96.75 193 LEU A C 1
ATOM 1498 O O . LEU A 1 193 ? 1.279 4.513 12.412 1.00 96.75 193 LEU A O 1
ATOM 1502 N N . SER A 1 194 ? 1.173 3.512 10.398 1.00 96.81 194 SER A N 1
ATOM 1503 C CA . SER A 1 194 ? 2.535 2.962 10.395 1.00 96.81 194 SER A CA 1
ATOM 1504 C C . SER A 1 194 ? 3.344 3.523 9.230 1.00 96.81 194 SER A C 1
ATOM 1506 O O . SER A 1 194 ? 2.823 3.645 8.125 1.00 96.81 194 SER A O 1
ATOM 1508 N N . MET A 1 195 ? 4.624 3.822 9.458 1.00 97.25 195 MET A N 1
ATOM 1509 C CA . MET A 1 195 ? 5.564 4.198 8.400 1.00 97.25 195 MET A CA 1
ATOM 1510 C C . MET A 1 195 ? 6.265 2.932 7.881 1.00 97.25 195 MET A C 1
ATOM 1512 O O . MET A 1 195 ? 7.254 2.482 8.461 1.00 97.25 195 MET A O 1
ATOM 1516 N N . GLU A 1 196 ? 5.738 2.332 6.812 1.00 95.19 196 GLU A N 1
ATOM 1517 C CA . GLU A 1 196 ? 6.081 0.966 6.378 1.00 95.19 196 GLU A CA 1
ATOM 1518 C C . GLU A 1 196 ? 7.177 0.945 5.296 1.00 95.19 196 GLU A C 1
ATOM 1520 O O . GLU A 1 196 ? 6.941 0.655 4.116 1.00 95.19 196 GLU A O 1
ATOM 1525 N N . VAL A 1 197 ? 8.400 1.294 5.696 1.00 94.69 197 VAL A N 1
ATOM 1526 C CA . VAL A 1 197 ? 9.529 1.471 4.772 1.00 94.69 197 VAL A CA 1
ATOM 1527 C C . VAL A 1 197 ? 10.481 0.276 4.782 1.00 94.69 197 VAL A C 1
ATOM 1529 O O . VAL A 1 197 ? 11.130 -0.014 5.784 1.00 94.69 197 VAL A O 1
ATOM 1532 N N . PHE A 1 198 ? 10.647 -0.337 3.608 1.00 93.12 198 PHE A N 1
ATOM 1533 C CA . PHE A 1 198 ? 11.694 -1.312 3.300 1.00 93.12 198 PHE A CA 1
ATOM 1534 C C . PHE A 1 198 ? 12.689 -0.701 2.311 1.00 93.12 198 PHE A C 1
ATOM 1536 O O . PHE A 1 198 ? 12.379 -0.473 1.138 1.00 93.12 198 PHE A O 1
ATOM 1543 N N . SER A 1 199 ? 13.892 -0.410 2.795 1.00 92.69 199 SER A N 1
ATOM 1544 C CA . SER A 1 199 ? 14.927 0.252 2.010 1.00 92.69 199 SER A CA 1
ATOM 1545 C C . SER A 1 199 ? 16.265 -0.445 2.175 1.00 92.69 199 SER A C 1
ATOM 1547 O O . SER A 1 199 ? 16.644 -0.802 3.288 1.00 92.69 199 SER A O 1
ATOM 1549 N N . ARG A 1 200 ? 17.045 -0.519 1.095 1.00 92.19 200 ARG A N 1
ATOM 1550 C CA . ARG A 1 200 ? 18.452 -0.948 1.111 1.00 92.19 200 ARG A CA 1
ATOM 1551 C C . ARG A 1 200 ? 19.306 -0.143 2.096 1.00 92.19 200 ARG A C 1
ATOM 1553 O O . ARG A 1 200 ? 20.338 -0.617 2.552 1.00 92.19 200 ARG A O 1
ATOM 1560 N N . SER A 1 201 ? 18.900 1.082 2.457 1.00 92.62 201 SER A N 1
ATOM 1561 C CA . SER A 1 201 ? 19.604 1.859 3.486 1.00 92.62 201 SER A CA 1
ATOM 1562 C C . SER A 1 201 ? 19.491 1.263 4.891 1.00 92.62 201 SER A C 1
ATOM 1564 O O . SER A 1 201 ? 20.296 1.633 5.742 1.00 92.62 201 SER A O 1
ATOM 1566 N N . LEU A 1 202 ? 18.537 0.356 5.132 1.00 93.00 202 LEU A N 1
ATOM 1567 C CA . LEU A 1 202 ? 18.411 -0.402 6.381 1.00 93.00 202 LEU A CA 1
ATOM 1568 C C . LEU A 1 202 ? 19.435 -1.540 6.489 1.00 93.00 202 LEU A C 1
ATOM 1570 O O . LEU A 1 202 ? 19.689 -2.013 7.590 1.00 93.00 202 LEU A O 1
ATOM 1574 N N . GLU A 1 203 ? 20.036 -1.968 5.376 1.00 91.19 203 GLU A N 1
ATOM 1575 C CA . GLU A 1 203 ? 21.034 -3.048 5.350 1.00 91.19 203 GLU A CA 1
ATOM 1576 C C . GLU A 1 203 ? 22.457 -2.554 5.644 1.00 91.19 203 GLU A C 1
ATOM 1578 O O . GLU A 1 203 ? 23.397 -3.345 5.739 1.00 91.19 203 GLU A O 1
ATOM 1583 N N . ARG A 1 204 ? 22.642 -1.235 5.782 1.00 91.94 204 ARG A N 1
ATOM 1584 C CA . ARG A 1 204 ? 23.941 -0.663 6.131 1.00 91.94 204 ARG A CA 1
ATOM 1585 C C . ARG A 1 204 ? 24.310 -1.055 7.565 1.00 91.94 204 ARG A C 1
ATOM 1587 O O . ARG A 1 204 ? 23.455 -0.991 8.446 1.00 91.94 204 ARG A O 1
ATOM 1594 N N . PRO A 1 205 ? 25.579 -1.407 7.831 1.00 92.44 205 PRO A N 1
ATOM 1595 C CA . PRO A 1 205 ? 26.015 -1.836 9.158 1.00 92.44 205 PRO A CA 1
ATOM 1596 C C . PRO A 1 205 ? 26.174 -0.672 10.153 1.00 92.44 205 PRO A C 1
ATOM 1598 O O . PRO A 1 205 ? 26.552 -0.904 11.302 1.00 92.44 205 PRO A O 1
ATOM 1601 N N . ASP A 1 206 ? 25.936 0.571 9.725 1.00 95.00 206 ASP A N 1
ATOM 1602 C CA . ASP A 1 206 ? 26.181 1.760 10.535 1.00 95.00 206 ASP A CA 1
ATOM 1603 C C . ASP A 1 206 ? 25.216 1.826 11.732 1.00 95.00 206 ASP A C 1
ATOM 1605 O O . ASP A 1 206 ? 23.996 1.695 11.604 1.00 95.00 206 ASP A O 1
ATOM 1609 N N . ALA A 1 207 ? 25.759 2.057 12.930 1.00 94.50 207 ALA A N 1
ATOM 1610 C CA . ALA A 1 207 ? 24.985 2.046 14.176 1.00 94.50 207 ALA A CA 1
ATOM 1611 C C . ALA A 1 207 ? 23.931 3.168 14.270 1.00 94.50 207 ALA A C 1
ATOM 1613 O O . ALA A 1 207 ? 23.032 3.118 15.112 1.00 94.50 207 ALA A O 1
ATOM 1614 N N . ASP A 1 208 ? 24.033 4.193 13.426 1.00 96.06 208 ASP A N 1
ATOM 1615 C CA . ASP A 1 208 ? 23.094 5.307 13.357 1.00 96.06 208 ASP A CA 1
ATOM 1616 C C . ASP A 1 208 ? 21.890 5.030 12.443 1.00 96.06 208 ASP A C 1
ATOM 1618 O O . ASP A 1 208 ? 20.934 5.808 12.464 1.00 96.06 208 ASP A O 1
ATOM 1622 N N . VAL A 1 209 ? 21.872 3.922 11.690 1.00 96.50 209 VAL A N 1
ATOM 1623 C CA . VAL A 1 209 ? 20.772 3.552 10.779 1.00 96.50 209 VAL A CA 1
ATOM 1624 C C . VAL A 1 209 ? 19.399 3.584 11.466 1.00 96.50 209 VAL A C 1
ATOM 1626 O O . VAL A 1 209 ? 18.517 4.272 10.943 1.00 96.50 209 VAL A O 1
ATOM 1629 N N . PRO A 1 210 ? 19.175 2.963 12.646 1.00 95.88 210 PRO A N 1
ATOM 1630 C CA . PRO A 1 210 ? 17.875 3.040 13.314 1.00 95.88 210 PRO A CA 1
ATOM 1631 C C . PRO A 1 210 ? 17.485 4.474 13.691 1.00 95.88 210 PRO A C 1
ATOM 1633 O O . PRO A 1 210 ? 16.346 4.891 13.487 1.00 95.88 210 PRO A O 1
ATOM 1636 N N . LYS A 1 211 ? 18.444 5.260 14.198 1.00 97.00 211 LYS A N 1
ATOM 1637 C CA . LYS A 1 211 ? 18.213 6.650 14.611 1.00 97.00 211 LYS A CA 1
ATOM 1638 C C . LYS A 1 211 ? 17.868 7.534 13.415 1.00 97.00 211 LYS A C 1
ATOM 1640 O O . LYS A 1 211 ? 16.909 8.298 13.479 1.00 97.00 211 LYS A O 1
ATOM 1645 N N . THR A 1 212 ? 18.633 7.431 12.333 1.00 96.62 212 THR A N 1
ATOM 1646 C CA . THR A 1 212 ? 18.426 8.235 11.124 1.00 96.62 212 THR A CA 1
ATOM 1647 C C . THR A 1 212 ? 17.093 7.901 10.461 1.00 96.62 212 THR A C 1
ATOM 1649 O O . THR A 1 212 ? 16.378 8.815 10.059 1.00 96.62 212 THR A O 1
ATOM 1652 N N . HIS A 1 213 ? 16.696 6.626 10.410 1.00 97.25 213 HIS A N 1
ATOM 1653 C CA . HIS A 1 213 ? 15.385 6.239 9.882 1.00 97.25 213 HIS A CA 1
ATOM 1654 C C . HIS A 1 213 ? 14.239 6.687 10.789 1.00 97.25 213 HIS A C 1
ATOM 1656 O O . HIS A 1 213 ? 13.243 7.177 10.272 1.00 97.25 213 HIS A O 1
ATOM 1662 N N . ALA A 1 214 ? 14.383 6.625 12.117 1.00 96.94 214 ALA A N 1
ATOM 1663 C CA . ALA A 1 214 ? 13.375 7.162 13.034 1.00 96.94 214 ALA A CA 1
ATOM 1664 C C . ALA A 1 214 ? 13.184 8.681 12.861 1.00 96.94 214 ALA A C 1
ATOM 1666 O O . ALA A 1 214 ? 12.057 9.170 12.831 1.00 96.94 214 ALA A O 1
ATOM 1667 N N . GLN A 1 215 ? 14.277 9.430 12.686 1.00 97.94 215 GLN A N 1
ATOM 1668 C CA . GLN A 1 215 ? 14.223 10.871 12.417 1.00 97.94 215 GLN A CA 1
ATOM 1669 C C . GLN A 1 215 ? 13.559 11.184 11.070 1.00 97.94 215 GLN A C 1
ATOM 1671 O O . GLN A 1 215 ? 12.736 12.095 10.990 1.00 97.94 215 GLN A O 1
ATOM 1676 N N . ARG A 1 216 ? 13.888 10.415 10.023 1.00 97.62 216 ARG A N 1
ATOM 1677 C CA . ARG A 1 216 ? 13.251 10.523 8.702 1.00 97.62 216 ARG A CA 1
ATOM 1678 C C . ARG A 1 216 ? 11.753 10.222 8.776 1.00 97.62 216 ARG A C 1
ATOM 1680 O O . ARG A 1 216 ? 10.961 11.009 8.270 1.00 97.62 216 ARG A O 1
ATOM 1687 N N . ALA A 1 217 ? 11.371 9.149 9.471 1.00 98.00 217 ALA A N 1
ATOM 1688 C CA . ALA A 1 217 ? 9.980 8.765 9.684 1.00 98.00 217 ALA A CA 1
ATOM 1689 C C . ALA A 1 217 ? 9.184 9.871 10.384 1.00 98.00 217 ALA A C 1
ATOM 1691 O O . ALA A 1 217 ? 8.106 10.228 9.923 1.00 98.00 217 ALA A O 1
ATOM 1692 N N . PHE A 1 218 ? 9.729 10.445 11.462 1.00 97.75 218 PHE A N 1
ATOM 1693 C CA . PHE A 1 218 ? 9.060 11.505 12.218 1.00 97.75 218 PHE A CA 1
ATOM 1694 C C . PHE A 1 218 ? 8.861 12.770 11.376 1.00 97.75 218 PHE A C 1
ATOM 1696 O O . PHE A 1 218 ? 7.751 13.290 11.293 1.00 97.75 218 PHE A O 1
ATOM 1703 N N . ARG A 1 219 ? 9.914 13.221 10.683 1.00 97.62 219 ARG A N 1
ATOM 1704 C CA . ARG A 1 219 ? 9.830 14.375 9.778 1.00 97.62 219 ARG A CA 1
ATOM 1705 C C . ARG A 1 219 ? 8.803 14.143 8.670 1.00 97.62 219 ARG A C 1
ATOM 1707 O O . ARG A 1 219 ? 7.985 15.014 8.393 1.00 97.62 219 ARG A O 1
ATOM 1714 N N . SER A 1 220 ? 8.855 12.975 8.037 1.00 97.88 220 SER A N 1
ATOM 1715 C CA . SER A 1 220 ? 7.915 12.605 6.984 1.00 97.88 220 SER A CA 1
ATOM 1716 C C . SER A 1 220 ? 6.477 12.573 7.498 1.00 97.88 220 SER A C 1
ATOM 1718 O O . SER A 1 220 ? 5.600 13.129 6.845 1.00 97.88 220 SER A O 1
ATOM 1720 N N . PHE A 1 221 ? 6.242 12.014 8.691 1.00 97.69 221 PHE A N 1
ATOM 1721 C CA . PHE A 1 221 ? 4.931 11.997 9.336 1.00 97.69 221 PHE A CA 1
ATOM 1722 C C . PHE A 1 221 ? 4.364 13.414 9.521 1.00 97.69 221 PHE A C 1
ATOM 1724 O O . PHE A 1 221 ? 3.227 13.678 9.139 1.00 97.69 221 PHE A O 1
ATOM 1731 N N . GLU A 1 222 ? 5.158 14.358 10.034 1.00 97.00 222 GLU A N 1
ATOM 1732 C CA . GLU A 1 222 ? 4.717 15.753 10.166 1.00 97.00 222 GLU A CA 1
ATOM 1733 C C . GLU A 1 222 ? 4.369 16.376 8.806 1.00 97.00 222 GLU A C 1
ATOM 1735 O O . GLU A 1 222 ? 3.348 17.054 8.671 1.00 97.00 222 GLU A O 1
ATOM 1740 N N . MET A 1 223 ? 5.198 16.131 7.788 1.00 97.62 223 MET A N 1
ATOM 1741 C CA . MET A 1 223 ? 4.999 16.681 6.446 1.00 97.62 223 MET A CA 1
ATOM 1742 C C . MET A 1 223 ? 3.768 16.094 5.751 1.00 97.62 223 MET A C 1
ATOM 1744 O O . MET A 1 223 ? 2.997 16.847 5.161 1.00 97.62 223 MET A O 1
ATOM 1748 N N . ILE A 1 224 ? 3.556 14.778 5.829 1.00 96.38 224 ILE A N 1
ATOM 1749 C CA . ILE A 1 224 ? 2.433 14.115 5.160 1.00 96.38 224 ILE A CA 1
ATOM 1750 C C . ILE A 1 224 ? 1.098 14.447 5.829 1.00 96.38 224 ILE A C 1
ATOM 1752 O O . ILE A 1 224 ? 0.110 14.632 5.125 1.00 96.38 224 ILE A O 1
ATOM 1756 N N . MET A 1 225 ? 1.057 14.604 7.159 1.00 95.75 225 MET A N 1
ATOM 1757 C CA . MET A 1 225 ? -0.152 15.064 7.855 1.00 95.75 225 MET A CA 1
ATOM 1758 C C . MET A 1 225 ? -0.520 16.494 7.440 1.00 95.75 225 MET A C 1
ATOM 1760 O O . MET A 1 225 ? -1.673 16.764 7.116 1.00 95.75 225 MET A O 1
ATOM 1764 N N . GLN A 1 226 ? 0.466 17.393 7.343 1.00 94.69 226 GLN A N 1
ATOM 1765 C CA . GLN A 1 226 ? 0.236 18.754 6.842 1.00 94.69 226 GLN A CA 1
ATOM 1766 C C . GLN A 1 226 ? -0.177 18.768 5.366 1.00 94.69 226 GLN A C 1
ATOM 1768 O O . GLN A 1 226 ? -1.061 19.528 4.982 1.00 94.69 226 GLN A O 1
ATOM 1773 N N . ALA A 1 227 ? 0.446 17.940 4.524 1.00 92.06 227 ALA A N 1
ATOM 1774 C CA . ALA A 1 227 ? 0.069 17.824 3.119 1.00 92.06 227 ALA A CA 1
ATOM 1775 C C . ALA A 1 227 ? -1.375 17.322 2.978 1.00 92.06 227 ALA A C 1
ATOM 1777 O O . ALA A 1 227 ? -2.142 17.890 2.202 1.00 92.06 227 ALA A O 1
ATOM 1778 N N . ALA A 1 228 ? -1.764 16.324 3.777 1.00 91.69 228 ALA A N 1
ATOM 1779 C CA . ALA A 1 228 ? -3.099 15.744 3.762 1.00 91.69 228 ALA A CA 1
ATOM 1780 C C . ALA A 1 228 ? -4.201 16.759 4.118 1.00 91.69 228 ALA A C 1
ATOM 1782 O O . ALA A 1 228 ? -5.257 16.753 3.488 1.00 91.69 228 ALA A O 1
ATOM 1783 N N . GLU A 1 229 ? -3.951 17.676 5.060 1.00 90.62 229 GLU A N 1
ATOM 1784 C CA . GLU A 1 229 ? -4.881 18.769 5.398 1.00 90.62 229 GLU A CA 1
ATOM 1785 C C . GLU A 1 229 ? -5.126 19.744 4.237 1.00 90.62 229 GLU A C 1
ATOM 1787 O O . GLU A 1 229 ? -6.158 20.418 4.186 1.00 90.62 229 GLU A O 1
ATOM 1792 N N . LEU A 1 230 ? -4.174 19.840 3.307 1.00 90.00 230 LEU A N 1
ATOM 1793 C CA . LEU A 1 230 ? -4.218 20.780 2.191 1.00 90.00 230 LEU A CA 1
ATOM 1794 C C . LEU A 1 230 ? -4.833 20.168 0.931 1.00 90.00 230 LEU A C 1
ATOM 1796 O O . LEU A 1 230 ? -5.200 20.921 0.032 1.00 90.00 230 LEU A O 1
ATOM 1800 N N . VAL A 1 231 ? -4.992 18.842 0.859 1.00 87.94 231 VAL A N 1
ATOM 1801 C CA . VAL A 1 231 ? -5.662 18.174 -0.264 1.00 87.94 231 VAL A CA 1
ATOM 1802 C C . VAL A 1 231 ? -7.153 18.556 -0.262 1.00 87.94 231 VAL A C 1
ATOM 1804 O O . VAL A 1 231 ? -7.861 18.284 0.710 1.00 87.94 231 VAL A O 1
ATOM 1807 N N . PRO A 1 232 ? -7.696 19.159 -1.336 1.00 82.69 232 PRO A N 1
ATOM 1808 C CA . PRO A 1 232 ? -9.117 19.422 -1.422 1.00 82.69 232 PRO A CA 1
ATOM 1809 C C . PRO A 1 232 ? -9.854 18.110 -1.581 1.00 82.69 232 PRO A C 1
ATOM 1811 O O . PRO A 1 232 ? -9.442 17.217 -2.321 1.00 82.69 232 PRO A O 1
ATOM 1814 N N . LYS A 1 233 ? -11.013 18.051 -0.940 1.00 80.81 233 LYS A N 1
ATOM 1815 C CA . LYS A 1 233 ? -11.901 16.903 -1.026 1.00 80.81 233 LYS A CA 1
ATOM 1816 C C . LYS A 1 233 ? -12.403 16.752 -2.462 1.00 80.81 233 LYS A C 1
ATOM 1818 O O . LYS A 1 233 ? -13.257 17.514 -2.906 1.00 80.81 233 LYS A O 1
ATOM 1823 N N . PHE A 1 234 ? -11.867 15.764 -3.171 1.00 80.19 234 PHE A N 1
ATOM 1824 C CA . PHE A 1 234 ? -12.383 15.299 -4.463 1.00 80.19 234 PHE A CA 1
ATOM 1825 C C . PHE A 1 234 ? -13.223 14.014 -4.323 1.00 80.19 234 PHE A C 1
ATOM 1827 O O . PHE A 1 234 ? -13.873 13.589 -5.272 1.00 80.19 234 PHE A O 1
ATOM 1834 N N . TRP A 1 235 ? -13.240 13.409 -3.132 1.00 77.81 235 TRP A N 1
ATOM 1835 C CA 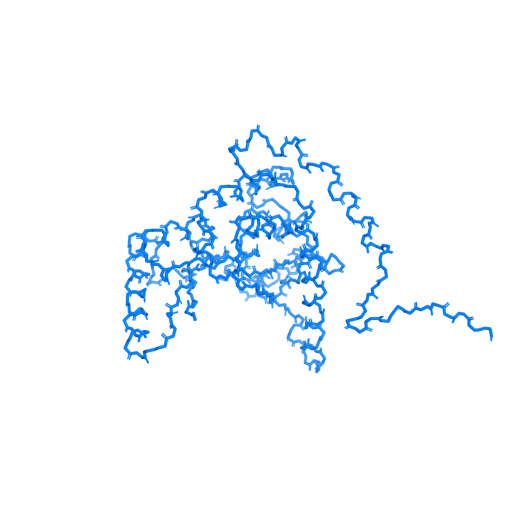. TRP A 1 235 ? -14.088 12.277 -2.754 1.00 77.81 235 TRP A CA 1
ATOM 1836 C C . TRP A 1 235 ? -15.395 12.789 -2.105 1.00 77.81 235 TRP A C 1
ATOM 1838 O O . TRP A 1 235 ? -15.361 13.638 -1.214 1.00 77.81 235 TRP A O 1
A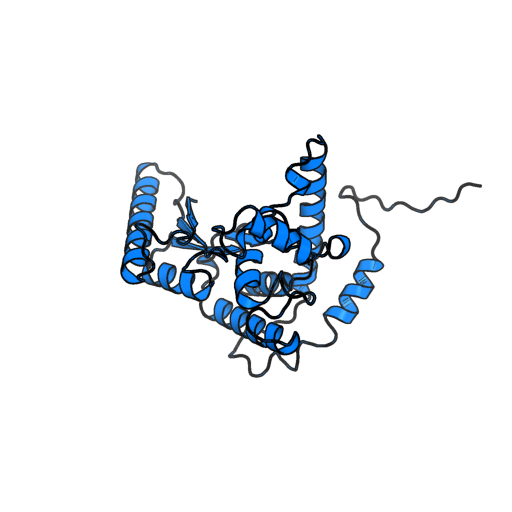TOM 1848 N N . GLY A 1 236 ? -16.564 12.329 -2.571 1.00 62.41 236 GLY A N 1
ATOM 1849 C CA . GLY A 1 236 ? -17.882 12.863 -2.175 1.00 62.41 236 GLY A CA 1
ATOM 1850 C C . GLY A 1 236 ? -19.009 12.431 -3.120 1.00 62.41 236 GLY A C 1
ATOM 1851 O O . GLY A 1 236 ? -18.812 11.462 -3.848 1.00 62.41 236 GLY A O 1
ATOM 1852 N N . THR A 1 237 ? -20.172 13.113 -3.113 1.00 49.44 237 THR A N 1
ATOM 1853 C CA . THR A 1 237 ? -21.359 12.814 -3.957 1.00 49.44 237 THR A CA 1
ATOM 1854 C C . THR A 1 237 ? -20.994 12.734 -5.441 1.00 49.44 237 THR A C 1
ATOM 1856 O O . THR A 1 237 ? -21.069 13.719 -6.164 1.00 49.44 237 THR A O 1
ATOM 1859 N N . ILE A 1 238 ? -20.569 11.531 -5.831 1.00 44.12 238 ILE A N 1
ATOM 1860 C CA . ILE A 1 238 ? -20.347 10.982 -7.166 1.00 44.12 238 ILE A CA 1
ATOM 1861 C C . ILE A 1 238 ? -19.680 11.998 -8.107 1.00 44.12 238 ILE A C 1
ATOM 1863 O O . ILE A 1 238 ? -20.344 12.620 -8.927 1.00 44.12 238 ILE A O 1
ATOM 1867 N N . ALA A 1 239 ? -18.364 12.161 -7.915 1.00 47.69 239 ALA A N 1
ATOM 1868 C CA . ALA A 1 239 ? -17.375 12.908 -8.709 1.00 47.69 239 ALA A CA 1
ATOM 1869 C C . ALA A 1 239 ? -17.877 13.517 -10.043 1.00 47.69 239 ALA A C 1
ATOM 1871 O O . ALA A 1 239 ? -17.636 12.936 -11.101 1.00 47.69 239 ALA A O 1
ATOM 1872 N N . PRO A 1 240 ? -18.531 14.699 -10.053 1.00 46.25 240 PRO A N 1
ATOM 1873 C CA . PRO A 1 240 ? -19.039 15.260 -11.310 1.00 46.25 240 PRO A CA 1
ATOM 1874 C C . PRO A 1 240 ? -17.916 15.799 -12.228 1.00 46.25 240 PRO A C 1
ATOM 1876 O O . PRO A 1 240 ? -18.137 16.021 -13.412 1.00 46.25 240 PRO A O 1
ATOM 1879 N N . ALA A 1 241 ? -16.716 15.989 -11.675 1.00 43.81 241 ALA A N 1
ATOM 1880 C CA . ALA A 1 241 ? -15.394 16.206 -12.276 1.00 43.81 241 ALA A CA 1
ATOM 1881 C C . ALA A 1 241 ? -14.383 16.063 -11.105 1.00 43.81 241 ALA A C 1
ATOM 1883 O O . ALA A 1 241 ? -14.816 16.103 -9.957 1.00 43.81 241 ALA A O 1
ATOM 1884 N N . CYS A 1 242 ? -13.068 15.932 -11.287 1.00 52.66 242 CYS A N 1
ATOM 1885 C CA . CYS A 1 242 ? -12.117 15.942 -10.151 1.00 52.66 242 CYS A CA 1
ATOM 1886 C C . CYS A 1 242 ? -11.638 17.373 -9.756 1.00 52.66 242 CYS A C 1
ATOM 1888 O O . CYS A 1 242 ? -10.546 17.792 -10.133 1.00 52.66 242 CYS A O 1
ATOM 1890 N N . ALA A 1 243 ? -12.287 18.206 -8.931 1.00 51.34 243 ALA A N 1
ATOM 1891 C CA . ALA A 1 243 ? -13.596 18.867 -9.060 1.00 51.34 243 ALA A CA 1
ATOM 1892 C C . ALA A 1 243 ? -13.636 20.072 -10.039 1.00 51.34 243 ALA A C 1
ATOM 1894 O O . ALA A 1 243 ? -14.715 20.583 -10.301 1.00 51.34 243 ALA A O 1
ATOM 1895 N N . GLU A 1 244 ? -12.503 20.486 -10.624 1.00 45.16 244 GLU A N 1
ATOM 1896 C CA . GLU A 1 244 ? -12.404 21.220 -11.911 1.00 45.16 244 GLU A CA 1
ATOM 1897 C C . GLU A 1 244 ? -10.941 21.165 -12.434 1.00 45.16 244 GLU A C 1
ATOM 1899 O O . GLU A 1 244 ? -10.337 22.164 -12.813 1.00 45.16 244 GLU A O 1
ATOM 1904 N N . LYS A 1 245 ? -10.364 19.945 -12.454 1.00 47.47 245 LYS A N 1
ATOM 1905 C CA . LYS A 1 245 ? -9.057 19.555 -13.045 1.00 47.47 245 LYS A CA 1
ATOM 1906 C C . LYS A 1 245 ? -7.802 19.678 -12.146 1.00 47.47 245 LYS A C 1
ATOM 1908 O O . LYS A 1 245 ? -6.818 20.318 -12.498 1.00 47.47 245 LYS A O 1
ATOM 1913 N N . TRP A 1 246 ? -7.834 19.002 -10.988 1.00 48.00 246 TRP A N 1
ATOM 1914 C CA . TRP A 1 246 ? -6.739 18.851 -9.994 1.00 48.00 246 TRP A CA 1
ATOM 1915 C C . TRP A 1 246 ? -6.405 20.062 -9.134 1.00 48.00 246 TRP A C 1
ATOM 1917 O O . TRP A 1 246 ? -5.286 20.195 -8.650 1.00 48.00 246 TRP A O 1
ATOM 1927 N N . GLY A 1 247 ? -7.343 20.993 -8.969 1.00 54.56 247 GLY A N 1
ATOM 1928 C CA . GLY A 1 247 ? -7.120 22.233 -8.223 1.00 54.56 247 GLY A CA 1
ATOM 1929 C C . GLY A 1 247 ? -5.753 22.871 -8.512 1.00 54.56 247 GLY A C 1
ATOM 1930 O O . GLY A 1 247 ? -5.049 23.122 -7.543 1.00 54.56 247 GLY A O 1
ATOM 1931 N N . ALA A 1 248 ? -5.393 23.046 -9.803 1.00 45.22 248 ALA A N 1
ATOM 1932 C CA . ALA A 1 248 ? -4.115 23.380 -10.498 1.00 45.22 248 ALA A CA 1
ATOM 1933 C C . ALA A 1 248 ? -3.061 24.319 -9.828 1.00 45.22 248 ALA A C 1
ATOM 1935 O O . ALA A 1 248 ? -2.325 25.059 -10.471 1.00 45.22 248 ALA A O 1
ATOM 1936 N N . LYS A 1 249 ? -2.990 24.318 -8.509 1.00 42.59 249 LYS A N 1
ATOM 1937 C CA . LYS A 1 249 ? -2.540 25.373 -7.597 1.00 42.59 249 LYS A CA 1
ATOM 1938 C C . LYS A 1 249 ? -2.111 24.763 -6.257 1.00 42.59 249 LYS A C 1
ATOM 1940 O O . LYS A 1 249 ? -1.216 25.295 -5.605 1.00 42.59 249 LYS A O 1
ATOM 1945 N N . LEU A 1 250 ? -2.685 23.613 -5.895 1.00 44.34 250 LEU A N 1
ATOM 1946 C CA . LEU A 1 250 ? -2.391 22.891 -4.657 1.00 44.34 250 LEU A CA 1
ATOM 1947 C C . LEU A 1 250 ? -0.946 22.450 -4.531 1.00 44.34 250 LEU A C 1
ATOM 1949 O O . LEU A 1 250 ? -0.393 22.609 -3.452 1.00 44.34 250 LEU A O 1
ATOM 1953 N N . LEU A 1 251 ? -0.318 22.000 -5.619 1.00 40.03 251 LEU A N 1
ATOM 1954 C CA . LEU A 1 251 ? 1.092 21.598 -5.612 1.00 40.03 251 LEU A CA 1
ATOM 1955 C C . LEU A 1 251 ? 2.051 22.751 -5.946 1.00 40.03 251 LEU A C 1
ATOM 1957 O O . LEU A 1 251 ? 3.177 22.759 -5.462 1.00 40.03 251 LEU A O 1
ATOM 1961 N N . ALA A 1 252 ? 1.625 23.776 -6.694 1.00 50.59 252 ALA A N 1
ATOM 1962 C CA . ALA A 1 252 ? 2.491 24.928 -6.960 1.00 50.59 252 ALA A CA 1
ATOM 1963 C C . ALA A 1 252 ? 2.704 25.811 -5.711 1.00 50.59 252 ALA A C 1
ATOM 1965 O O . ALA A 1 252 ? 3.773 26.394 -5.572 1.00 50.59 252 ALA A O 1
ATOM 1966 N N . GLN A 1 253 ? 1.720 25.903 -4.799 1.00 41.50 253 GLN A N 1
ATOM 1967 C CA . GLN A 1 253 ? 1.743 26.820 -3.642 1.00 41.50 253 GLN A CA 1
ATOM 1968 C C . GLN A 1 253 ? 2.143 26.179 -2.307 1.00 41.50 253 GLN A C 1
ATOM 1970 O O . GLN A 1 253 ? 2.583 26.889 -1.399 1.00 41.50 253 GLN A O 1
ATOM 1975 N N . THR A 1 254 ? 2.014 24.860 -2.160 1.00 42.41 254 THR A N 1
ATOM 1976 C CA . THR A 1 254 ? 2.569 24.154 -0.994 1.00 42.41 254 THR A CA 1
ATOM 1977 C C . THR A 1 254 ? 4.074 23.975 -1.135 1.00 42.41 254 THR A C 1
ATOM 1979 O O . THR A 1 254 ? 4.803 24.309 -0.203 1.00 42.41 254 THR A O 1
ATOM 1982 N N . ARG A 1 255 ? 4.563 23.590 -2.322 1.00 47.41 255 ARG A N 1
ATOM 1983 C CA . ARG A 1 255 ? 5.999 23.396 -2.591 1.00 47.41 255 ARG A CA 1
ATOM 1984 C C . ARG A 1 255 ? 6.849 24.647 -2.353 1.00 47.41 255 ARG A C 1
ATOM 1986 O O . ARG A 1 255 ? 7.939 24.535 -1.804 1.00 47.41 255 ARG A O 1
ATOM 1993 N N . THR A 1 256 ? 6.347 25.845 -2.669 1.00 45.75 256 THR A N 1
ATOM 1994 C CA . THR A 1 256 ? 7.084 27.093 -2.379 1.00 45.75 256 THR A CA 1
ATOM 1995 C C . THR A 1 256 ? 7.136 27.412 -0.884 1.00 45.75 256 THR A C 1
ATOM 1997 O O . THR A 1 256 ? 8.136 27.931 -0.413 1.00 45.75 256 THR A O 1
ATOM 2000 N N . LYS A 1 257 ? 6.095 27.085 -0.106 1.00 43.56 257 LYS A N 1
ATOM 2001 C CA . LYS A 1 257 ? 6.054 27.426 1.328 1.00 43.56 257 LYS A CA 1
ATOM 2002 C C . LYS A 1 257 ? 6.874 26.491 2.213 1.00 43.56 257 LYS A C 1
ATOM 2004 O O . LYS A 1 257 ? 7.304 26.919 3.282 1.00 43.56 257 LYS A O 1
ATOM 2009 N N . PHE A 1 258 ? 7.081 25.239 1.803 1.00 43.72 258 PHE A N 1
ATOM 2010 C CA . PHE A 1 258 ? 7.865 24.286 2.595 1.00 43.72 258 PHE A CA 1
ATOM 2011 C C . PHE A 1 258 ? 9.376 24.511 2.485 1.00 43.72 258 PHE A C 1
ATOM 2013 O O . PHE A 1 258 ? 10.074 24.296 3.471 1.00 43.72 258 PHE A O 1
ATOM 2020 N N . ALA A 1 259 ? 9.871 25.023 1.352 1.00 49.91 259 ALA A N 1
ATOM 2021 C CA . ALA A 1 259 ? 11.274 25.425 1.215 1.00 49.91 259 ALA A CA 1
ATOM 2022 C C . ALA A 1 259 ? 11.662 26.584 2.161 1.00 49.91 259 ALA A C 1
ATOM 2024 O O . ALA A 1 259 ? 12.814 26.673 2.580 1.00 49.91 259 ALA A O 1
ATOM 2025 N N . ASP A 1 260 ? 10.692 27.421 2.547 1.00 46.03 260 ASP A N 1
ATOM 2026 C CA . ASP A 1 260 ? 10.925 28.655 3.309 1.00 46.03 260 ASP A CA 1
ATOM 2027 C C . ASP A 1 260 ? 10.699 28.530 4.827 1.00 46.03 260 ASP A C 1
ATOM 2029 O O . ASP A 1 260 ? 10.935 29.492 5.565 1.00 46.03 260 ASP A O 1
ATOM 2033 N N . ARG A 1 261 ? 10.233 27.381 5.342 1.00 38.47 261 ARG A N 1
ATOM 2034 C CA . ARG A 1 261 ? 10.014 27.221 6.791 1.00 38.47 261 ARG A CA 1
ATOM 2035 C C . ARG A 1 261 ? 11.248 26.635 7.479 1.00 38.47 261 ARG A C 1
ATOM 2037 O O . ARG A 1 261 ? 11.661 25.527 7.136 1.00 38.47 261 ARG A O 1
ATOM 2044 N N . PRO A 1 262 ? 11.832 27.335 8.472 1.00 35.44 262 PRO A N 1
ATOM 2045 C CA . PRO A 1 262 ? 12.995 26.829 9.179 1.00 35.44 262 PRO A CA 1
ATOM 2046 C C . PRO A 1 262 ? 12.641 25.544 9.929 1.00 35.44 262 PRO A C 1
ATOM 2048 O O . PRO A 1 262 ? 11.649 25.470 10.654 1.00 35.44 262 PRO A O 1
ATOM 2051 N N . LEU A 1 263 ? 13.491 24.541 9.724 1.00 43.84 263 LEU A N 1
ATOM 2052 C CA . LEU A 1 263 ? 13.415 23.220 10.332 1.00 43.84 263 LEU A CA 1
ATOM 2053 C C . LEU A 1 263 ? 13.453 23.344 11.858 1.00 43.84 263 LEU A C 1
ATOM 2055 O O . LEU A 1 263 ? 14.448 23.795 12.428 1.00 43.84 263 LEU A O 1
ATOM 2059 N N . THR A 1 264 ? 12.390 22.909 12.527 1.00 36.50 264 THR A N 1
ATOM 2060 C CA . THR A 1 264 ? 12.433 22.671 13.966 1.00 36.50 264 THR A CA 1
ATOM 2061 C C . THR A 1 264 ? 12.988 21.274 14.183 1.00 36.50 264 THR A C 1
ATOM 2063 O O . THR A 1 264 ? 12.329 20.279 13.893 1.00 36.50 264 THR A O 1
ATOM 2066 N N . ASN A 1 265 ? 14.201 21.172 14.720 1.00 37.59 265 ASN A N 1
ATOM 2067 C CA . ASN A 1 265 ? 14.576 19.938 15.402 1.00 37.59 265 ASN A CA 1
ATOM 2068 C C . ASN A 1 265 ? 13.577 19.790 16.558 1.00 37.59 265 ASN A C 1
ATOM 2070 O O . ASN A 1 265 ? 13.303 20.799 17.203 1.00 37.59 265 ASN A O 1
ATOM 2074 N N . GLY A 1 266 ? 13.031 18.595 16.816 1.00 41.66 266 GLY A N 1
ATOM 2075 C CA . GLY A 1 266 ? 11.953 18.313 17.793 1.00 41.66 266 GLY A CA 1
ATOM 2076 C C . GLY A 1 266 ? 12.181 18.753 19.255 1.00 41.66 266 GLY A C 1
ATOM 2077 O O . GLY A 1 266 ? 11.443 18.363 20.152 1.00 41.66 266 GLY A O 1
ATOM 2078 N N . HIS A 1 267 ? 13.181 19.590 19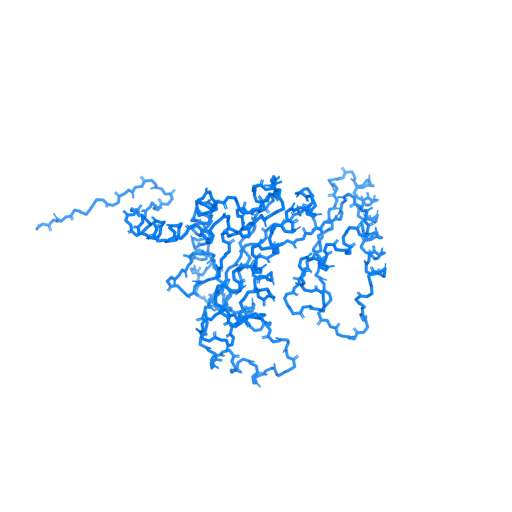.500 1.00 38.12 267 HIS A N 1
ATOM 2079 C CA . HIS A 1 267 ? 13.369 20.419 20.674 1.00 38.12 267 HIS A CA 1
ATOM 2080 C C . HIS A 1 267 ? 13.452 21.898 20.262 1.00 38.12 267 HIS A C 1
ATOM 2082 O O . HIS A 1 267 ? 14.519 22.484 20.346 1.00 38.12 267 HIS A O 1
ATOM 2088 N N . GLY A 1 268 ? 12.353 22.469 19.756 1.00 31.27 268 GLY A N 1
ATOM 2089 C CA . GLY A 1 268 ? 11.964 23.891 19.847 1.00 31.27 268 GLY A CA 1
ATOM 2090 C C . GLY A 1 268 ? 12.967 25.041 19.622 1.00 31.27 268 GLY A C 1
ATOM 2091 O O . GLY A 1 268 ? 12.595 26.175 19.900 1.00 31.27 268 GLY A O 1
ATOM 2092 N N . GLU A 1 269 ? 14.189 24.827 19.136 1.00 32.41 269 GLU A N 1
ATOM 2093 C CA . GLU A 1 269 ? 15.208 25.875 19.016 1.00 32.41 269 GLU A CA 1
ATOM 2094 C C . GLU A 1 269 ? 15.574 26.141 17.553 1.00 32.41 269 GLU A C 1
ATOM 2096 O O . GLU A 1 269 ? 16.253 25.365 16.876 1.00 32.41 269 GLU A O 1
ATOM 2101 N N . THR A 1 270 ? 15.124 27.297 17.068 1.00 36.56 270 THR A N 1
ATOM 2102 C CA . THR A 1 270 ? 15.542 27.914 15.807 1.00 36.56 270 THR A CA 1
ATOM 2103 C C . THR A 1 270 ? 16.988 28.397 15.912 1.00 36.56 270 THR A C 1
ATOM 2105 O O . THR A 1 270 ? 17.283 29.308 16.687 1.00 36.56 270 THR A O 1
ATOM 2108 N N . ARG A 1 271 ? 17.898 27.842 15.099 1.00 33.16 271 ARG A N 1
ATOM 2109 C CA . ARG A 1 271 ? 19.248 28.403 14.933 1.00 33.16 271 ARG A CA 1
ATOM 2110 C C . ARG A 1 271 ? 19.152 29.793 14.300 1.00 33.16 271 ARG A C 1
ATOM 2112 O O . ARG A 1 271 ? 18.899 29.917 13.106 1.00 33.16 271 ARG A O 1
ATOM 2119 N N . ALA A 1 272 ? 19.388 30.832 15.095 1.00 40.69 272 ALA A N 1
ATOM 2120 C CA . ALA A 1 272 ? 19.724 32.149 14.578 1.00 40.69 272 ALA A CA 1
ATOM 2121 C C . ALA A 1 272 ? 21.161 32.103 14.035 1.00 40.69 272 ALA A C 1
ATOM 2123 O O . ALA A 1 272 ? 22.096 31.757 14.757 1.00 40.69 272 ALA A O 1
ATOM 2124 N N . ASN A 1 273 ? 21.324 32.426 12.752 1.00 38.16 273 ASN A N 1
ATOM 2125 C CA . ASN A 1 273 ? 22.619 32.564 12.091 1.00 38.16 273 ASN A CA 1
ATOM 2126 C C . ASN A 1 273 ? 23.404 33.725 12.720 1.00 38.16 273 ASN A C 1
ATOM 2128 O O . ASN A 1 273 ? 23.292 34.872 12.294 1.00 38.16 273 ASN A O 1
ATOM 2132 N N . GLY A 1 274 ? 24.183 33.426 13.757 1.00 35.00 274 GLY A N 1
ATOM 2133 C CA . GLY A 1 274 ? 25.150 34.345 14.341 1.00 35.00 274 GLY A CA 1
ATOM 2134 C C . GLY A 1 274 ? 26.429 34.353 13.514 1.00 35.00 274 GLY A C 1
ATOM 2135 O O . GLY A 1 274 ? 27.271 33.472 13.661 1.00 35.00 274 GLY A O 1
ATOM 2136 N N . VAL A 1 275 ? 26.559 35.349 12.641 1.00 32.06 275 VAL A N 1
ATOM 2137 C CA . VAL A 1 275 ? 27.832 35.747 12.035 1.00 32.06 275 VAL A CA 1
ATOM 2138 C C . VAL A 1 275 ? 28.654 36.421 13.135 1.00 32.06 275 VAL A C 1
ATOM 2140 O O . VAL A 1 275 ? 28.296 37.503 13.592 1.00 32.06 275 VAL A O 1
ATOM 2143 N N . ALA A 1 276 ? 29.721 35.769 13.590 1.00 38.00 276 ALA A N 1
ATOM 2144 C CA . ALA A 1 276 ? 30.734 36.386 14.438 1.00 38.00 276 ALA A CA 1
ATOM 2145 C C . ALA A 1 276 ? 31.978 36.642 13.581 1.00 38.00 276 ALA A C 1
ATOM 2147 O O . ALA A 1 276 ? 32.539 35.706 13.007 1.00 38.00 276 ALA A O 1
ATOM 2148 N N . HIS A 1 277 ? 32.311 37.926 13.451 1.00 41.28 277 HIS A N 1
ATOM 2149 C CA . HIS A 1 277 ? 33.559 38.440 12.892 1.00 41.28 277 HIS A CA 1
ATOM 2150 C C . HIS A 1 277 ? 34.766 38.051 13.747 1.00 41.28 277 HIS A C 1
ATOM 2152 O O . HIS A 1 277 ? 34.599 37.967 14.986 1.00 41.28 277 HIS A O 1
#

Secondary structure (DSSP, 8-state):
-EEEEPP--STT----HHHHHHHHHHHHHHHHHHHHHHT-----EEEE--TTSSS-SHHHHHHHHHHH--TTEEEEEEHHHHHHHHTB-TTSTTSB-SSSSSHHHHHHHHHHHHHHHHHHS-GGGEEEEEE-EEB---HHHHHHHHHH-TTS-TTHHHHHHBEE-TT-GGGTB-S-HHHHHHHHHHTT--S-EEE---BGGGG---TTHHHHHHHHHHHHHHHHHHHHHHS----STT-SSSTTTTTTTHHHHHHHHHHTSPP--SS----------

Radius of gyration: 20.38 Å; chains: 1; bounding box: 55×63×49 Å

Foldseek 3Di:
DAEEEAAQDPPPDDLPLLVLLCVLLVVQVVQQVVCVVVVHDRAAYEYAQALNHPQQEPVSRVSSQVSNPHLRYAYEAALASHCSQQFADLLDLVRGDNPHNDNQVSVQRVLVSLLVCLVRGQLSRHAEYEYWFWASDDNVVLVVVCVVPVVDGSCVVRQQATIAQPPPVVRRGDTPRLSNVLSSVVSPHPHYYHHDDHHVLCVDPDPCSVVVRVQRNVVSVVVSVVLSVLQDDCRDDNRPDSVPRRPVCSVVPVVVVVVPDQDDPVPPDDDDPDDDD

InterPro domains:
  IPR013022 Xylose isomerase-like, TIM barrel domain [PF01261] (16-206)
  IPR036237 Xylose isomerase-like superfamily [SSF51658] (14-220)
  IPR050312 IolE/XylA/MocC-like [PTHR12110] (16-219)

Organism: Ajellomyces capsulatus (strain G186AR / H82 / ATCC MYA-2454 / RMSCC 2432) (NCBI:txid447093)

pLDDT: mean 86.4, std 19.13, range [31.27, 98.69]

Sequence (277 aa):
MLFLVSNIGAENSTIELKTVANDLRELGDMAAAFARQDGGPMIKIGYEGLSWALRNTWSSTWEVVRAANRPNVGLIVDSFNWLAVEFADPYNKEGHGRIYPTLEESLDVLCSSIASMVASVPAEKIFLLQIADAELIDTATLNLTRYQNPDAPQLLPWSRNFRLFPMEEERGAYMPVELITAAILAAGYEGPLSMEVFSRSLERPDADVPKTHAQRAFRSFEMIMQAAELVPKFWGTIAPACAEKWGAKLLAQTRTKFADRPLTNGHGETRANGVAH